Protein AF-A0A423WMQ4-F1 (afdb_monomer_lite)

InterPro domains:
  IPR056125 Domain of unknown function DUF7708 [PF24809] (56-152)

pLDDT: mean 79.99, std 12.43, range [48.97, 96.81]

Organism: NCBI:txid448051

Radius of gyration: 24.85 Å; chains: 1; bounding box: 45×54×68 Å

Foldseek 3Di:
DVVLVVVLVVLDDCVLCVCLLVDDLVVLVVLLVVLQVVCVVVVNHDPSVLLVLLSVLLVLLLVLCVVVCPPHSLSSLLRSLLSSLLVLCSVPNVLNVVSSVVSSVLSVVSVVLSVVCVVQPPPPVNNVVSVVSSSVSSVSSSVSVCVSVPFQVVVLVVVVVVVVVVDDDPDPVVVVVVVVVRDPGSVVVLVVVLCVLPVVDDPVLNVLVVQLLCCQLPPPDFDALQRSQQSSQCPVVDPPDPDGHDSCNVVSVVVFWDQDPVRTIHGPTPVSND

Secondary structure (DSSP, 8-state):
-HHHHHHHHHHS-HHHHTTGGG--HHHHHHHHHHHHHHHHHTT----GGGGHHHHHHHHHHHHHHHHHHTTSTTGGGGTHHHHHHHHHHTT-HHHHHHHHHHHHHHHHHHHHHHHHHTT-TT-HHHHHHHHHHHHHHHHHHHHHHHHHHSTTHHHHHHHHHHHHHHS---SHHHHHHHHHTS-SSHHHHHHHHHHHHHTTS-HHHHHHHHHHHHHHHH-SSPEEHHHHHHHHHGGG--TT--SPPPTTHHHHTTTTEEE-TTSEEEESSGGGT-

Structure (mmCIF, N/CA/C/O backbone):
data_AF-A0A423WMQ4-F1
#
_entry.id   AF-A0A423WMQ4-F1
#
loop_
_atom_site.group_PDB
_atom_site.id
_atom_site.type_symbol
_atom_site.label_atom_id
_atom_site.label_alt_id
_atom_site.label_comp_id
_atom_site.label_asym_id
_atom_site.label_entity_id
_atom_site.label_seq_id
_atom_site.pdbx_PDB_ins_code
_atom_site.Cartn_x
_atom_site.Cartn_y
_atom_site.Cartn_z
_atom_site.occupancy
_atom_site.B_iso_or_equiv
_atom_site.auth_seq_id
_atom_site.auth_comp_id
_atom_site.auth_asym_id
_atom_site.auth_atom_id
_atom_site.pdbx_PDB_model_num
ATOM 1 N N . MET A 1 1 ? -16.426 -7.426 13.122 1.00 89.81 1 MET A N 1
ATOM 2 C CA . MET A 1 1 ? -15.014 -7.511 13.577 1.00 89.81 1 MET A CA 1
ATOM 3 C C . MET A 1 1 ? -14.265 -8.714 13.006 1.00 89.81 1 MET A C 1
ATOM 5 O O . MET A 1 1 ? -13.448 -8.497 12.125 1.00 89.81 1 MET A O 1
ATOM 9 N N . ARG A 1 2 ? -14.550 -9.966 13.413 1.00 94.44 2 ARG A N 1
ATOM 10 C CA . ARG A 1 2 ? -13.778 -11.157 12.977 1.00 94.44 2 ARG A CA 1
ATOM 11 C C . ARG A 1 2 ? -13.598 -11.281 11.458 1.00 94.44 2 ARG A C 1
ATOM 13 O O . ARG A 1 2 ? -12.499 -11.561 11.001 1.00 94.44 2 ARG A O 1
ATOM 20 N N . THR A 1 3 ? -14.658 -11.066 10.680 1.00 95.44 3 THR A N 1
ATOM 21 C CA . THR A 1 3 ? -14.592 -11.143 9.211 1.00 95.44 3 THR A CA 1
ATOM 22 C C . THR A 1 3 ? -13.632 -10.107 8.623 1.00 95.44 3 THR A C 1
ATOM 24 O O . THR A 1 3 ? -12.795 -10.468 7.806 1.00 95.44 3 THR A O 1
ATOM 27 N N . ALA A 1 4 ? -13.702 -8.852 9.082 1.00 93.38 4 ALA A N 1
ATOM 28 C CA . ALA A 1 4 ? -12.812 -7.778 8.634 1.00 93.38 4 ALA A CA 1
ATOM 29 C C . ALA A 1 4 ? -11.350 -8.039 9.033 1.00 93.38 4 ALA A C 1
ATOM 31 O O . ALA A 1 4 ? -10.448 -7.824 8.229 1.00 93.38 4 ALA A O 1
ATOM 32 N N . PHE A 1 5 ? -11.129 -8.572 10.240 1.00 96.81 5 PHE A N 1
ATOM 33 C CA . PHE A 1 5 ? -9.812 -9.031 10.688 1.00 96.81 5 PHE A CA 1
ATOM 34 C C . PHE A 1 5 ? -9.231 -10.081 9.739 1.00 96.81 5 PHE A C 1
ATOM 36 O O . PHE A 1 5 ? -8.150 -9.877 9.199 1.00 96.81 5 PHE A O 1
ATOM 43 N N . LEU A 1 6 ? -9.970 -11.164 9.478 1.00 95.88 6 LEU A N 1
ATOM 44 C CA . LEU A 1 6 ? -9.495 -12.250 8.615 1.00 95.88 6 LEU A CA 1
ATOM 45 C C . LEU A 1 6 ? -9.267 -11.790 7.168 1.00 95.88 6 LEU A C 1
ATOM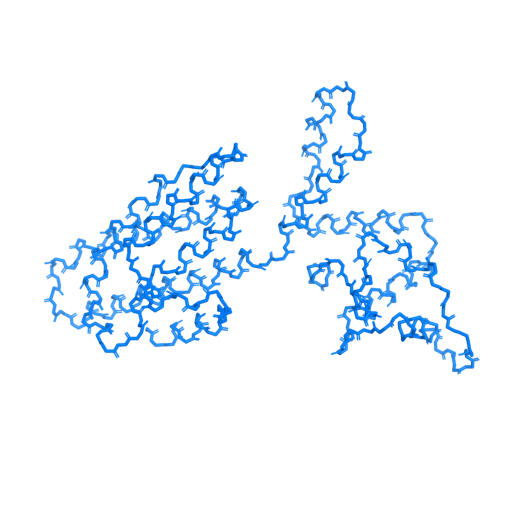 47 O O . LEU A 1 6 ? -8.384 -12.312 6.494 1.00 95.88 6 LEU A O 1
ATOM 51 N N . ASP A 1 7 ? -10.066 -10.846 6.670 1.00 94.50 7 ASP A N 1
ATOM 52 C CA . ASP A 1 7 ? -9.907 -10.292 5.321 1.00 94.50 7 ASP A CA 1
ATOM 53 C C . ASP A 1 7 ? -8.633 -9.438 5.198 1.00 94.50 7 ASP A C 1
ATOM 55 O O . ASP A 1 7 ? -7.864 -9.576 4.240 1.00 94.50 7 ASP A O 1
ATOM 59 N N . LEU A 1 8 ? -8.356 -8.596 6.200 1.00 94.75 8 LEU A N 1
ATOM 60 C CA . LEU A 1 8 ? -7.125 -7.811 6.238 1.00 94.75 8 LEU A CA 1
ATOM 61 C C . LEU A 1 8 ? -5.892 -8.696 6.468 1.00 94.75 8 LEU A C 1
ATOM 63 O O . LEU A 1 8 ? -4.891 -8.523 5.776 1.00 94.75 8 LEU A O 1
ATOM 67 N N . GLU A 1 9 ? -5.979 -9.667 7.378 1.00 95.25 9 GLU A N 1
ATOM 68 C CA . GLU A 1 9 ? -4.898 -10.611 7.686 1.00 95.25 9 GLU A CA 1
ATOM 69 C C . GLU A 1 9 ? -4.478 -11.422 6.460 1.00 95.25 9 GLU A C 1
ATOM 71 O O . GLU A 1 9 ? -3.291 -11.577 6.201 1.00 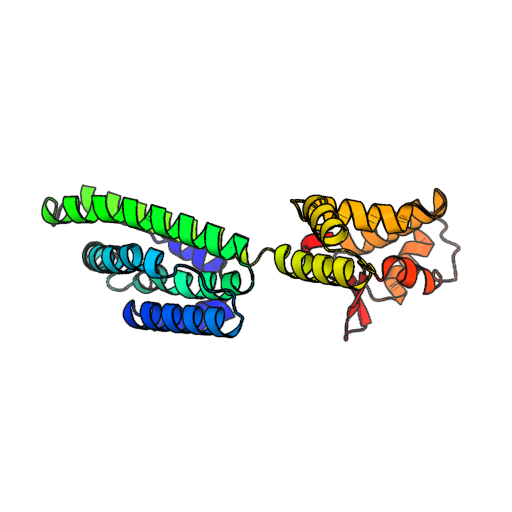95.25 9 GLU A O 1
ATOM 76 N N . LYS A 1 10 ? -5.438 -11.869 5.646 1.00 93.19 10 LYS A N 1
ATOM 77 C CA . LYS A 1 10 ? -5.147 -12.551 4.376 1.00 93.19 10 LYS A CA 1
ATOM 78 C C . LYS A 1 10 ? -4.577 -11.623 3.303 1.00 93.19 10 LYS A C 1
ATOM 80 O O . LYS A 1 10 ? -3.945 -12.102 2.365 1.00 93.19 10 LYS A O 1
ATOM 85 N N . THR A 1 11 ? -4.853 -10.322 3.387 1.00 90.06 11 THR A N 1
ATOM 86 C CA . THR A 1 11 ? -4.401 -9.336 2.398 1.00 90.06 11 THR A CA 1
ATOM 87 C C . THR A 1 11 ? -2.959 -8.892 2.650 1.00 90.06 11 THR A C 1
ATOM 89 O O . THR A 1 11 ? -2.205 -8.701 1.694 1.00 90.06 11 THR A O 1
ATOM 92 N N . ILE A 1 12 ? -2.579 -8.682 3.912 1.00 89.44 12 ILE A N 1
ATOM 93 C CA . ILE A 1 12 ? -1.227 -8.256 4.290 1.00 89.44 12 ILE A CA 1
ATOM 94 C C . ILE A 1 12 ? -0.296 -9.471 4.276 1.00 89.44 12 ILE A C 1
ATOM 96 O O . ILE A 1 12 ? -0.660 -10.550 4.734 1.00 89.44 12 ILE A O 1
ATOM 100 N N . THR A 1 13 ? 0.912 -9.321 3.726 1.00 87.12 13 THR A N 1
ATOM 101 C CA . THR A 1 13 ? 1.848 -10.453 3.669 1.00 87.12 13 THR A CA 1
ATOM 102 C C . THR A 1 13 ? 2.331 -10.833 5.075 1.00 87.12 13 THR A C 1
ATOM 104 O O . THR A 1 13 ? 2.523 -9.940 5.904 1.00 87.12 13 THR A O 1
ATOM 107 N N . PRO A 1 14 ? 2.633 -12.119 5.348 1.00 84.06 14 PRO A N 1
ATOM 108 C CA . PRO A 1 14 ? 3.154 -12.533 6.653 1.00 84.06 14 PRO A CA 1
ATOM 109 C C . PRO A 1 14 ? 4.422 -11.780 7.078 1.00 84.06 14 PRO A C 1
ATOM 111 O O . PRO A 1 14 ? 4.643 -11.548 8.263 1.00 84.06 14 PRO A O 1
ATOM 114 N N . GLN A 1 15 ? 5.246 -11.369 6.109 1.00 82.81 15 GLN A N 1
ATOM 115 C CA . GLN A 1 15 ? 6.452 -10.585 6.363 1.00 82.81 15 GLN A CA 1
ATOM 116 C C . GLN A 1 15 ? 6.134 -9.173 6.870 1.00 82.81 15 GLN A C 1
ATOM 118 O O . GLN A 1 15 ? 6.854 -8.655 7.723 1.00 82.81 15 GLN A O 1
ATOM 123 N N . ASP A 1 16 ? 5.073 -8.558 6.352 1.00 88.31 16 ASP A N 1
ATOM 124 C CA . ASP A 1 16 ? 4.666 -7.203 6.717 1.00 88.31 16 ASP A CA 1
ATOM 125 C C . ASP A 1 16 ? 3.902 -7.153 8.043 1.00 88.31 16 ASP A C 1
ATOM 127 O O . ASP A 1 16 ? 3.969 -6.148 8.746 1.00 88.31 16 ASP A O 1
ATOM 131 N N . SER A 1 17 ? 3.196 -8.231 8.401 1.00 92.38 17 SER A N 1
ATOM 132 C CA . SER A 1 17 ? 2.405 -8.311 9.634 1.00 92.38 17 SER A CA 1
ATOM 133 C C . SER A 1 17 ? 3.139 -8.952 10.817 1.00 92.38 17 SER A C 1
ATOM 135 O O . SER A 1 17 ? 2.568 -9.029 11.905 1.00 92.38 17 SER A O 1
ATOM 137 N N . LYS A 1 18 ? 4.385 -9.417 10.644 1.00 88.88 18 LYS A N 1
ATOM 138 C CA . LYS A 1 18 ? 5.123 -10.207 11.652 1.00 88.88 18 LYS A CA 1
ATOM 139 C C . LYS A 1 18 ? 5.214 -9.543 13.035 1.00 88.88 18 LYS A C 1
ATOM 141 O O . LYS A 1 18 ? 5.128 -10.229 14.047 1.00 88.88 18 LYS A O 1
ATOM 146 N N . ASP A 1 19 ? 5.327 -8.214 13.071 1.00 90.62 19 ASP A N 1
ATOM 147 C CA . ASP A 1 19 ? 5.520 -7.440 14.304 1.00 90.62 19 ASP A CA 1
ATOM 148 C C . ASP A 1 19 ? 4.206 -6.831 14.831 1.00 90.62 19 ASP A C 1
ATOM 150 O O . ASP A 1 19 ? 4.189 -6.169 15.869 1.00 90.62 19 ASP A O 1
ATOM 154 N N . PHE A 1 20 ? 3.074 -7.055 14.146 1.00 94.88 20 PHE A N 1
ATOM 155 C CA . PHE A 1 20 ? 1.803 -6.414 14.498 1.00 94.88 20 PHE A CA 1
ATOM 156 C C . PHE A 1 20 ? 1.323 -6.817 15.887 1.00 94.88 20 PHE A C 1
ATOM 158 O O . PHE A 1 20 ? 0.861 -5.962 16.634 1.00 94.88 20 PHE A O 1
ATOM 165 N N . ALA A 1 21 ? 1.472 -8.089 16.260 1.00 92.19 21 ALA A N 1
ATOM 166 C CA . ALA A 1 21 ? 0.999 -8.595 17.547 1.00 92.19 21 ALA A CA 1
ATOM 167 C C . ALA A 1 21 ? 1.660 -7.901 18.754 1.00 92.19 21 ALA A C 1
ATOM 169 O O . ALA A 1 21 ? 1.025 -7.762 19.795 1.00 92.19 21 ALA A O 1
ATOM 170 N N . ALA A 1 22 ? 2.909 -7.445 18.610 1.00 92.50 22 ALA A N 1
ATOM 171 C CA . ALA A 1 22 ? 3.649 -6.739 19.657 1.00 92.50 22 ALA A CA 1
ATOM 172 C C . ALA A 1 22 ? 3.471 -5.208 19.600 1.00 92.50 22 ALA A C 1
ATOM 174 O O . ALA A 1 22 ? 3.986 -4.491 20.460 1.00 92.50 22 ALA A O 1
ATOM 175 N N . SER A 1 23 ? 2.769 -4.693 18.587 1.00 94.75 23 SER A N 1
ATOM 176 C CA . SER A 1 23 ? 2.646 -3.259 18.345 1.00 94.75 23 SER A CA 1
ATOM 177 C C . SER A 1 23 ? 1.699 -2.588 19.337 1.00 94.75 23 SER A C 1
ATOM 179 O O . SER A 1 23 ? 0.580 -3.040 19.580 1.00 94.75 23 SER A O 1
ATOM 181 N N . THR A 1 24 ? 2.116 -1.432 19.842 1.00 94.25 24 THR A N 1
ATOM 182 C CA . THR A 1 24 ? 1.312 -0.545 20.684 1.00 94.25 24 THR A CA 1
ATOM 183 C C . THR A 1 24 ? 1.121 0.801 19.995 1.00 94.25 24 THR A C 1
ATOM 185 O O . THR A 1 24 ? 1.891 1.196 19.119 1.00 94.25 24 THR A O 1
ATOM 188 N N . LEU A 1 25 ? 0.137 1.581 20.435 1.00 91.19 25 LEU A N 1
ATOM 189 C CA . LEU A 1 25 ? -0.047 2.926 19.891 1.00 91.19 25 LEU A CA 1
ATOM 190 C C . LEU A 1 25 ? 1.188 3.824 20.114 1.00 91.19 25 LEU A C 1
ATOM 192 O O . LEU A 1 25 ? 1.478 4.703 19.304 1.00 91.19 25 LEU A O 1
ATOM 196 N N . GLN A 1 26 ? 1.955 3.581 21.181 1.00 92.88 26 GLN A N 1
ATOM 197 C CA . GLN A 1 26 ? 3.193 4.308 21.447 1.00 92.88 26 GLN A CA 1
ATOM 198 C C . GLN A 1 26 ? 4.313 3.934 20.471 1.00 92.88 26 GLN A C 1
ATOM 200 O O . GLN A 1 26 ? 4.997 4.829 19.974 1.00 92.88 26 GLN A O 1
ATOM 205 N N . THR A 1 27 ? 4.468 2.649 20.135 1.00 93.94 27 THR A N 1
ATOM 206 C CA . THR A 1 27 ? 5.430 2.236 19.100 1.00 93.94 27 THR A CA 1
ATOM 207 C C . THR A 1 27 ? 5.032 2.794 17.736 1.00 93.94 27 THR A C 1
ATOM 209 O O . THR A 1 27 ? 5.890 3.294 17.018 1.00 93.94 27 THR A O 1
ATOM 212 N N . VAL A 1 28 ? 3.732 2.837 17.418 1.00 93.62 28 VAL A N 1
ATOM 213 C CA . VAL A 1 28 ? 3.226 3.448 16.176 1.00 93.62 28 VAL A CA 1
ATOM 214 C C . VAL A 1 28 ? 3.553 4.943 16.093 1.00 93.62 28 VAL A C 1
ATOM 216 O O . VAL A 1 28 ? 4.016 5.418 15.055 1.00 93.62 28 VAL A O 1
ATOM 219 N N . ARG A 1 29 ? 3.372 5.694 17.189 1.00 93.94 29 ARG A N 1
ATOM 220 C CA . ARG A 1 29 ? 3.761 7.115 17.258 1.00 93.94 29 ARG A CA 1
ATOM 221 C C . ARG A 1 29 ? 5.261 7.300 17.026 1.00 93.94 29 ARG A C 1
ATOM 223 O O . ARG A 1 29 ? 5.646 8.189 16.271 1.00 93.94 29 ARG A O 1
ATOM 230 N N . GLN A 1 30 ? 6.096 6.454 17.631 1.00 93.44 30 GLN A N 1
ATOM 231 C CA . GLN A 1 30 ? 7.545 6.521 17.438 1.00 93.44 30 GLN A CA 1
ATOM 232 C C . GLN A 1 30 ? 7.939 6.217 15.988 1.00 93.44 30 GLN A C 1
ATOM 234 O O . GLN A 1 30 ? 8.732 6.947 15.402 1.00 93.44 30 GLN A O 1
ATOM 239 N N . GLU A 1 31 ? 7.357 5.187 15.379 1.00 92.88 31 GLU A N 1
ATOM 240 C CA . GLU A 1 31 ? 7.616 4.849 13.978 1.00 92.88 31 GLU A CA 1
ATOM 241 C C . GLU A 1 31 ? 7.188 5.965 13.017 1.00 92.88 31 GLU A C 1
ATOM 243 O O . GLU A 1 31 ? 7.898 6.246 12.054 1.00 92.88 31 GLU A O 1
ATOM 248 N N . ALA A 1 32 ? 6.070 6.647 13.285 1.00 92.69 32 ALA A N 1
ATOM 249 C CA . ALA A 1 32 ? 5.646 7.801 12.494 1.00 92.69 32 ALA A CA 1
ATOM 250 C C . ALA A 1 32 ? 6.663 8.958 12.558 1.00 92.69 32 ALA A C 1
ATOM 252 O O . ALA A 1 32 ? 6.914 9.603 11.538 1.00 92.69 32 ALA A O 1
ATOM 253 N N . LEU A 1 33 ? 7.289 9.185 13.721 1.00 92.12 33 LEU A N 1
ATOM 254 C CA . LEU A 1 33 ? 8.372 10.164 13.872 1.00 92.12 33 LEU A CA 1
ATOM 255 C C . LEU A 1 33 ? 9.632 9.749 13.102 1.00 92.12 33 LEU A C 1
ATOM 257 O O . LEU A 1 33 ? 10.276 10.594 12.485 1.00 92.12 33 LEU A O 1
ATOM 261 N N . GLU A 1 34 ? 9.988 8.463 13.097 1.00 91.56 34 GLU A N 1
ATOM 262 C CA . GLU A 1 34 ? 11.120 7.982 12.294 1.00 91.56 34 GLU A CA 1
ATOM 263 C C . GLU A 1 34 ? 10.855 8.127 10.786 1.00 91.56 34 GLU A C 1
ATOM 265 O O . GLU A 1 34 ? 11.750 8.527 10.040 1.00 91.56 34 GLU A O 1
ATOM 270 N N . ILE A 1 35 ? 9.614 7.909 10.333 1.00 89.94 35 ILE A N 1
ATOM 271 C CA . ILE A 1 35 ? 9.207 8.184 8.945 1.00 89.94 35 ILE A CA 1
ATOM 272 C C . ILE A 1 35 ? 9.356 9.680 8.622 1.00 89.94 35 ILE A C 1
ATOM 274 O O . ILE A 1 35 ? 9.884 10.023 7.563 1.00 89.94 35 ILE A O 1
ATOM 278 N N . GLU A 1 36 ? 8.943 10.574 9.527 1.00 89.56 36 GLU A N 1
ATOM 279 C CA . GLU A 1 36 ? 9.102 12.027 9.364 1.00 89.56 36 GLU A CA 1
ATOM 280 C C . GLU A 1 36 ? 10.577 12.433 9.244 1.00 89.56 36 GLU A C 1
ATOM 282 O O . GLU A 1 36 ? 10.941 13.167 8.323 1.00 89.56 36 GLU A O 1
ATOM 287 N N . LYS A 1 37 ? 11.443 11.911 10.124 1.00 87.62 37 LYS A N 1
ATOM 288 C CA . LYS A 1 37 ? 12.897 12.132 10.055 1.00 87.62 37 LYS A CA 1
ATOM 289 C C . LYS A 1 37 ? 13.478 11.630 8.735 1.00 87.62 37 LYS A C 1
ATOM 291 O O . LYS A 1 37 ? 14.275 12.331 8.114 1.00 87.62 37 LYS A O 1
ATOM 296 N N . GLY A 1 38 ? 13.044 10.453 8.283 1.00 83.50 38 GLY A N 1
ATOM 297 C CA . GLY A 1 38 ? 13.409 9.905 6.982 1.00 83.50 38 GLY A CA 1
ATOM 298 C C . GLY A 1 38 ? 13.021 10.853 5.849 1.00 83.50 38 GLY A C 1
ATOM 299 O O . GLY A 1 38 ? 13.870 11.238 5.058 1.00 83.50 38 GLY A O 1
ATOM 300 N N . LEU A 1 39 ? 11.764 11.304 5.795 1.00 77.12 39 LEU A N 1
ATOM 301 C CA . LEU A 1 39 ? 11.282 12.300 4.824 1.00 77.12 39 LEU A CA 1
ATOM 302 C C . LEU A 1 39 ? 12.067 13.622 4.876 1.00 77.12 39 LEU A C 1
ATOM 304 O O . LEU A 1 39 ? 12.327 14.214 3.827 1.00 77.12 39 LEU A O 1
ATOM 308 N N . ALA A 1 40 ? 12.489 14.062 6.063 1.00 78.56 40 ALA A N 1
ATOM 309 C CA . ALA A 1 40 ? 13.317 15.253 6.238 1.00 78.56 40 ALA A CA 1
ATOM 310 C C . ALA A 1 40 ? 14.692 15.118 5.581 1.00 78.56 40 ALA A C 1
ATOM 312 O O . ALA A 1 40 ? 15.115 16.011 4.846 1.00 78.56 40 ALA A O 1
ATOM 313 N N . ALA A 1 41 ? 15.362 13.985 5.803 1.00 75.06 41 ALA A N 1
ATOM 314 C CA . ALA A 1 41 ? 16.699 13.723 5.278 1.00 75.06 41 ALA A CA 1
ATOM 315 C C . ALA A 1 41 ? 16.749 13.735 3.737 1.00 75.06 41 ALA A C 1
ATOM 317 O O . ALA A 1 41 ? 17.736 14.180 3.160 1.00 75.06 41 ALA A O 1
ATOM 318 N N . ARG A 1 42 ? 15.663 13.315 3.073 1.00 74.88 42 ARG A N 1
ATOM 319 C CA . ARG A 1 42 ? 15.491 13.339 1.601 1.00 74.88 42 ARG A CA 1
ATOM 320 C C . ARG A 1 42 ? 14.803 14.605 1.068 1.00 74.88 42 ARG A C 1
ATOM 322 O O . ARG A 1 42 ? 14.342 14.611 -0.066 1.00 74.88 42 ARG A O 1
ATOM 329 N N . GLN A 1 43 ? 14.706 15.672 1.868 1.00 69.75 43 GLN A N 1
ATOM 330 C CA . GLN A 1 43 ? 14.078 16.949 1.478 1.00 69.75 43 GLN A CA 1
ATOM 331 C C . GLN A 1 43 ? 12.618 16.823 0.992 1.00 69.75 43 GLN A C 1
ATOM 333 O O . GLN A 1 43 ? 12.117 17.665 0.250 1.00 69.75 43 GLN A O 1
ATOM 338 N N . SER A 1 44 ? 11.899 15.803 1.461 1.00 70.56 44 SER A N 1
ATOM 339 C CA . SER A 1 44 ? 10.506 15.524 1.100 1.00 70.56 44 SER A CA 1
ATOM 340 C C . SER A 1 44 ? 9.588 15.583 2.327 1.00 70.56 44 SER A C 1
ATOM 342 O O . SER A 1 44 ? 8.682 14.766 2.486 1.00 70.56 44 SER A O 1
ATOM 344 N N . LEU A 1 45 ? 9.819 16.560 3.215 1.00 75.00 45 LEU A N 1
ATOM 345 C CA . LEU A 1 45 ? 9.018 16.773 4.426 1.00 75.00 45 LEU A CA 1
ATOM 346 C C . LEU A 1 45 ? 7.528 16.870 4.112 1.00 75.00 45 LEU A C 1
ATOM 348 O O . LEU A 1 45 ? 7.106 17.617 3.229 1.00 75.00 45 LEU A O 1
ATOM 352 N N . ARG A 1 46 ? 6.713 16.163 4.887 1.00 78.38 46 ARG A N 1
ATOM 353 C CA . ARG A 1 46 ? 5.253 16.249 4.828 1.00 78.38 46 ARG A CA 1
ATOM 354 C C . ARG A 1 46 ? 4.722 16.692 6.176 1.00 78.38 46 ARG A C 1
ATOM 356 O O . ARG A 1 46 ? 5.380 16.520 7.197 1.00 78.38 46 ARG A O 1
ATOM 363 N N . ASN A 1 47 ? 3.538 17.298 6.182 1.00 80.88 47 ASN A N 1
ATOM 364 C CA . ASN A 1 47 ? 2.920 17.798 7.407 1.00 80.88 47 ASN A CA 1
ATOM 365 C C . ASN A 1 47 ? 2.372 16.634 8.256 1.00 80.88 47 ASN A C 1
ATOM 367 O O . ASN A 1 47 ? 1.162 16.410 8.320 1.00 80.88 47 ASN A O 1
ATOM 371 N N . MET A 1 48 ? 3.274 15.898 8.909 1.00 85.56 48 MET A N 1
ATOM 372 C CA . MET A 1 48 ? 2.973 14.717 9.727 1.00 85.56 48 MET A CA 1
ATOM 373 C C . MET A 1 48 ? 2.142 15.045 10.966 1.00 85.56 48 MET A C 1
ATOM 375 O O . MET A 1 48 ? 1.419 14.188 11.470 1.00 85.56 48 MET A O 1
ATOM 379 N N . ARG A 1 49 ? 2.133 16.313 11.403 1.00 86.25 49 ARG A N 1
ATOM 380 C CA . ARG A 1 49 ? 1.269 16.791 12.496 1.00 86.25 49 ARG A CA 1
ATOM 381 C C . ARG A 1 49 ? -0.217 16.528 12.233 1.00 86.25 49 ARG A C 1
ATOM 383 O O . ARG A 1 49 ? -0.983 16.414 13.183 1.00 86.25 49 ARG A O 1
ATOM 390 N N . ARG A 1 50 ? -0.621 16.364 10.966 1.00 87.81 50 ARG A N 1
ATOM 391 C CA . ARG A 1 50 ? -1.985 15.976 10.563 1.00 87.81 50 ARG A CA 1
ATOM 392 C C . ARG A 1 50 ? -2.419 14.599 11.080 1.00 87.81 50 ARG A C 1
ATOM 394 O O . ARG A 1 50 ? -3.616 14.335 11.116 1.00 87.81 50 ARG A O 1
ATOM 401 N N . LEU A 1 51 ? -1.481 13.737 11.482 1.00 89.56 51 LEU A N 1
ATOM 402 C CA . LEU A 1 51 ? -1.769 12.425 12.070 1.00 89.56 51 LEU A CA 1
ATOM 403 C C . LEU A 1 51 ? -1.986 12.480 13.589 1.00 89.56 51 LEU A C 1
ATOM 405 O O . LEU A 1 51 ? -2.521 11.533 14.159 1.00 89.56 51 LEU A O 1
ATOM 409 N N . MET A 1 52 ? -1.628 13.580 14.259 1.00 89.81 52 MET A N 1
ATOM 410 C CA . MET A 1 52 ? -1.805 13.701 15.711 1.00 89.81 52 MET A CA 1
ATOM 411 C C . MET A 1 52 ? -3.263 13.499 16.158 1.00 89.81 52 MET A C 1
ATOM 413 O O . MET A 1 52 ? -3.474 12.699 17.070 1.00 89.81 52 MET A O 1
ATOM 417 N N . PRO A 1 53 ? -4.278 14.109 15.505 1.00 90.38 53 PRO A N 1
ATOM 418 C CA . PRO A 1 53 ? -5.676 13.859 15.854 1.00 90.38 53 PRO A CA 1
ATOM 419 C C . PRO A 1 53 ? -6.075 12.387 15.712 1.00 90.38 53 PRO A C 1
ATOM 421 O O . PRO A 1 53 ? -6.839 11.881 16.533 1.00 90.38 53 PRO A O 1
ATOM 424 N N . LEU A 1 54 ? -5.533 11.677 14.713 1.00 91.38 54 LEU A N 1
ATOM 425 C CA . LEU A 1 54 ? -5.784 10.245 14.544 1.00 91.38 54 LEU A CA 1
ATOM 426 C C . LEU A 1 54 ? -5.258 9.467 15.744 1.00 91.38 54 LEU A C 1
ATOM 428 O O . LEU A 1 54 ? -5.995 8.693 16.340 1.00 91.38 54 LEU A O 1
ATOM 432 N N . PHE A 1 55 ? -4.000 9.679 16.129 1.00 93.06 55 PHE A N 1
ATOM 433 C CA . PHE A 1 55 ? -3.436 8.930 17.245 1.00 93.06 55 PHE A CA 1
ATOM 434 C C . PHE A 1 55 ? -4.126 9.248 18.568 1.00 93.06 55 PHE A C 1
ATOM 436 O O . PHE A 1 55 ? -4.235 8.362 19.407 1.00 93.06 55 PHE A O 1
ATOM 443 N N . THR A 1 56 ? -4.575 10.482 18.791 1.00 91.44 56 THR A N 1
ATOM 444 C CA . THR A 1 56 ? -5.339 10.823 19.997 1.00 91.44 56 THR A CA 1
ATOM 445 C C . THR A 1 56 ? -6.698 10.123 20.000 1.00 91.44 56 THR A C 1
ATOM 447 O O . THR A 1 56 ? -7.041 9.453 20.969 1.00 91.44 56 THR A O 1
ATOM 450 N N . THR A 1 57 ? -7.454 10.215 18.905 1.00 87.12 57 THR A N 1
ATOM 451 C CA . THR A 1 57 ? -8.796 9.610 18.812 1.00 87.12 57 THR A CA 1
ATOM 452 C C . THR A 1 57 ? -8.757 8.082 18.830 1.00 87.12 57 THR A C 1
ATOM 454 O O . THR A 1 57 ? -9.602 7.465 19.475 1.00 87.12 57 THR A O 1
ATOM 457 N N . LEU A 1 58 ? -7.741 7.461 18.222 1.00 92.00 58 LEU A N 1
ATOM 458 C CA . LEU A 1 58 ? -7.509 6.017 18.304 1.00 92.00 58 LEU A CA 1
ATOM 459 C C . LEU A 1 58 ? -7.227 5.542 19.729 1.00 92.00 58 LEU A C 1
ATOM 461 O O . LEU A 1 58 ? -7.648 4.448 20.085 1.00 92.00 58 LEU A O 1
ATOM 465 N N . GLU A 1 59 ? -6.552 6.343 20.555 1.00 91.81 59 GLU A N 1
ATOM 466 C CA . GLU A 1 59 ? -6.292 5.985 21.953 1.00 91.81 59 GLU A CA 1
ATOM 467 C C . GLU A 1 59 ? -7.584 5.903 22.772 1.00 91.81 59 GLU A C 1
ATOM 469 O O . GLU A 1 59 ? -7.759 4.990 23.578 1.00 91.81 59 GLU A O 1
ATOM 474 N N . HIS A 1 60 ? -8.507 6.840 22.550 1.00 89.88 60 HIS A N 1
ATOM 475 C CA . HIS A 1 60 ? -9.826 6.810 23.177 1.00 89.88 60 HIS A CA 1
ATOM 476 C C . HIS A 1 60 ? -10.678 5.669 22.625 1.00 89.88 60 HIS A C 1
ATOM 478 O O . HIS A 1 60 ? -11.243 4.901 23.399 1.00 89.88 60 HIS A O 1
ATOM 484 N N . TYR A 1 61 ? -10.707 5.512 21.300 1.00 89.94 61 TYR A N 1
ATOM 485 C CA . TYR A 1 61 ? -11.442 4.437 20.645 1.00 89.94 61 TYR A CA 1
ATOM 486 C C . TYR A 1 61 ? -10.977 3.052 21.114 1.00 89.94 61 TYR A C 1
ATOM 488 O O . TYR A 1 61 ? -11.815 2.218 21.442 1.00 89.94 61 TYR A O 1
ATOM 496 N N . ALA A 1 62 ? -9.662 2.828 21.233 1.00 91.25 62 ALA A N 1
ATOM 497 C CA . ALA A 1 62 ? -9.080 1.581 21.730 1.00 91.25 62 ALA A CA 1
ATOM 498 C C . ALA A 1 62 ? -9.595 1.216 23.130 1.00 91.25 62 ALA A C 1
ATOM 500 O O . ALA A 1 62 ? -9.926 0.060 23.371 1.00 91.25 62 ALA A O 1
ATOM 501 N N . LYS A 1 63 ? -9.733 2.203 24.027 1.00 89.50 63 LYS A N 1
ATOM 502 C CA . LYS A 1 63 ? -10.326 1.995 25.359 1.00 89.50 63 LYS A CA 1
ATOM 503 C C . LYS A 1 63 ? -11.795 1.583 25.260 1.00 89.50 63 LYS A C 1
ATOM 505 O O . LYS A 1 63 ? -12.225 0.704 25.996 1.00 89.50 63 LYS A O 1
ATOM 510 N N . SER A 1 64 ? -12.556 2.181 24.341 1.00 87.50 64 SER A N 1
ATOM 511 C CA . SER A 1 64 ? -13.969 1.844 24.129 1.00 87.50 64 SER A CA 1
ATOM 512 C C . SER A 1 64 ? -14.174 0.446 23.535 1.00 87.50 64 SER A C 1
ATOM 514 O O . SER A 1 64 ? -15.177 -0.190 23.840 1.00 87.50 64 SER A O 1
ATOM 516 N N . VAL A 1 65 ? -13.250 -0.046 22.701 1.00 89.81 65 VAL A N 1
ATOM 517 C CA . VAL A 1 65 ? -13.340 -1.389 22.090 1.00 89.81 65 VAL A CA 1
ATOM 518 C C . VAL A 1 65 ? -12.590 -2.479 22.847 1.00 89.81 65 VAL A C 1
ATOM 520 O O . VAL A 1 65 ? -12.616 -3.632 22.421 1.00 89.81 65 VAL A O 1
ATOM 523 N N . ASP A 1 66 ? -11.939 -2.155 23.963 1.00 90.56 66 ASP A N 1
ATOM 524 C CA . ASP A 1 66 ? -11.153 -3.114 24.746 1.00 90.56 66 ASP A CA 1
ATOM 525 C C . ASP A 1 66 ? -11.980 -4.331 25.174 1.00 90.56 66 ASP A C 1
ATOM 527 O O . ASP A 1 66 ? -11.570 -5.474 24.976 1.00 90.56 66 ASP A O 1
ATOM 531 N N . THR A 1 67 ? -13.216 -4.096 25.616 1.00 88.50 67 THR A N 1
ATOM 532 C CA . THR A 1 67 ? -14.167 -5.153 25.987 1.00 88.50 67 THR A CA 1
ATOM 533 C C . THR A 1 67 ? -14.512 -6.086 24.823 1.00 88.50 67 THR A C 1
ATOM 535 O O . THR A 1 67 ? -14.720 -7.277 25.042 1.00 88.50 67 THR A O 1
ATOM 538 N N . LEU A 1 68 ? -14.530 -5.575 23.586 1.00 89.31 68 LEU A N 1
ATOM 539 C CA . LEU A 1 68 ? -14.815 -6.343 22.367 1.00 89.31 68 LEU A CA 1
ATOM 540 C C . LEU A 1 68 ? -13.590 -7.101 21.844 1.00 89.31 68 LEU A C 1
ATOM 542 O O . LEU A 1 68 ? -13.729 -8.117 21.163 1.00 89.31 68 LEU A O 1
ATOM 546 N N . CYS A 1 69 ? -12.394 -6.595 22.137 1.00 92.31 69 CYS A N 1
ATOM 547 C CA . CYS A 1 69 ? -11.126 -7.162 21.693 1.00 92.31 69 CYS A CA 1
ATOM 548 C C . CYS A 1 69 ? -10.506 -8.124 22.717 1.00 92.31 69 CYS A C 1
ATOM 550 O O . CYS A 1 69 ? -9.575 -8.853 22.364 1.00 92.31 69 CYS A O 1
ATOM 552 N N . ASN A 1 70 ? -10.985 -8.139 23.962 1.00 91.31 70 ASN A N 1
ATOM 553 C CA . ASN A 1 70 ? -10.413 -8.948 25.032 1.00 91.31 70 ASN A CA 1
ATOM 554 C C . ASN A 1 70 ? -10.334 -10.441 24.646 1.00 91.31 70 ASN A C 1
ATOM 556 O O . ASN A 1 70 ? -11.298 -11.028 24.157 1.00 91.31 70 ASN A O 1
ATOM 560 N N . GLY A 1 71 ? -9.164 -11.056 24.841 1.00 91.12 71 GLY A N 1
ATOM 561 C CA . GLY A 1 71 ? -8.901 -12.450 24.460 1.00 91.12 71 GLY A CA 1
ATOM 562 C C . GLY A 1 71 ? -8.742 -12.701 22.953 1.00 91.12 71 GLY A C 1
ATOM 563 O O . GLY A 1 71 ? -8.701 -13.858 22.536 1.00 91.12 71 GLY A O 1
ATOM 564 N N . THR A 1 72 ? -8.643 -11.655 22.126 1.00 94.69 72 THR A N 1
ATOM 565 C CA . THR A 1 72 ? -8.487 -11.762 20.664 1.00 94.69 72 THR A CA 1
ATOM 566 C C . THR A 1 72 ? -7.247 -11.006 20.166 1.00 94.69 72 THR A C 1
ATOM 568 O O . THR A 1 72 ? -6.789 -10.070 20.823 1.00 94.69 72 THR A O 1
ATOM 571 N N . PRO A 1 73 ? -6.711 -11.328 18.972 1.00 93.88 73 PRO A N 1
ATOM 572 C CA . PRO A 1 73 ? -5.598 -10.582 18.379 1.00 93.88 73 PRO A CA 1
ATOM 573 C C . PRO A 1 73 ? -6.037 -9.275 17.693 1.00 93.88 73 PRO A C 1
ATOM 575 O O . PRO A 1 73 ? -5.264 -8.689 16.943 1.00 93.88 73 PRO A O 1
ATOM 578 N N . PHE A 1 74 ? -7.279 -8.821 17.883 1.00 95.81 74 PHE A N 1
ATOM 579 C CA . PHE A 1 74 ? -7.885 -7.756 17.077 1.00 95.81 74 PHE A CA 1
ATOM 580 C C . PHE A 1 74 ? -7.323 -6.366 17.362 1.00 95.81 74 PHE A C 1
ATOM 582 O O . PHE A 1 74 ? -7.299 -5.526 16.461 1.00 95.81 74 PHE A O 1
ATOM 589 N N . MET A 1 75 ? -6.870 -6.130 18.592 1.00 95.50 75 MET A N 1
ATOM 590 C CA . MET A 1 75 ? -6.522 -4.800 19.075 1.00 95.50 75 MET A CA 1
ATOM 591 C C . MET A 1 75 ? -5.364 -4.148 18.284 1.00 95.50 75 MET A C 1
ATOM 593 O O . MET A 1 75 ? -5.559 -3.048 17.763 1.00 95.50 75 MET A O 1
ATOM 597 N N . PRO A 1 76 ? -4.207 -4.806 18.057 1.00 96.25 76 PRO A N 1
ATOM 598 C CA . PRO A 1 76 ? -3.103 -4.168 17.336 1.00 96.25 76 PRO A CA 1
ATOM 599 C C . PRO A 1 76 ? -3.398 -3.829 15.868 1.00 96.25 76 PRO A C 1
ATOM 601 O O . PRO A 1 76 ? -2.785 -2.926 15.302 1.00 96.25 76 PRO A O 1
ATOM 604 N N . TRP A 1 77 ? -4.366 -4.502 15.239 1.00 96.31 77 TRP A N 1
ATOM 605 C CA . TRP A 1 77 ? -4.720 -4.299 13.826 1.00 96.31 77 TRP A CA 1
ATOM 606 C C . TRP A 1 77 ? -5.440 -2.972 13.557 1.00 96.31 77 TRP A C 1
ATOM 608 O O . TRP A 1 77 ? -5.575 -2.563 12.403 1.00 96.31 77 TRP A O 1
ATOM 618 N N . ILE A 1 78 ? -5.850 -2.271 14.615 1.00 94.94 78 ILE A N 1
ATOM 619 C CA . ILE A 1 78 ? -6.400 -0.916 14.539 1.00 94.94 78 ILE A CA 1
ATOM 620 C C . ILE A 1 78 ? -5.298 0.111 14.228 1.00 94.94 78 ILE A C 1
ATOM 622 O O . ILE A 1 78 ? -5.585 1.138 13.620 1.00 94.94 78 ILE A O 1
ATOM 626 N N . TRP A 1 79 ? -4.041 -0.136 14.619 1.00 95.56 79 TRP A N 1
ATOM 627 C CA . TRP A 1 79 ? -2.969 0.864 14.499 1.00 95.56 79 TRP A CA 1
ATOM 628 C C . TRP A 1 79 ? -1.695 0.379 13.815 1.00 95.56 79 TRP A C 1
ATOM 630 O O . TRP A 1 79 ? -1.041 1.176 13.148 1.00 95.56 79 TRP A O 1
ATOM 640 N N . ALA A 1 80 ? -1.328 -0.896 13.937 1.00 96.31 80 ALA A N 1
ATOM 641 C CA . ALA A 1 80 ? -0.096 -1.415 13.346 1.00 96.31 80 ALA A CA 1
ATOM 642 C C . ALA A 1 80 ? -0.035 -1.253 11.809 1.00 96.31 80 ALA A C 1
ATOM 644 O O . ALA A 1 80 ? 1.019 -0.865 11.299 1.00 96.31 80 ALA A O 1
ATOM 645 N N . PRO A 1 81 ? -1.138 -1.429 11.047 1.00 96.56 81 PRO A N 1
ATOM 646 C CA . PRO A 1 81 ? -1.122 -1.175 9.607 1.00 96.56 81 PRO A CA 1
ATOM 647 C C . PRO A 1 81 ? -0.805 0.276 9.227 1.00 96.56 81 PRO A C 1
ATOM 649 O O . PRO A 1 81 ? -0.311 0.510 8.125 1.00 96.56 81 PRO A O 1
ATOM 652 N N . ILE A 1 82 ? -1.050 1.252 10.112 1.00 95.81 82 ILE A N 1
ATOM 653 C CA . ILE A 1 82 ? -0.844 2.676 9.819 1.00 95.81 82 ILE A CA 1
ATOM 654 C C . ILE A 1 82 ? 0.614 2.934 9.457 1.00 95.81 82 ILE A C 1
ATOM 656 O O . ILE A 1 82 ? 0.893 3.510 8.406 1.00 95.81 82 ILE A O 1
ATOM 660 N N . THR A 1 83 ? 1.555 2.481 10.286 1.00 93.69 83 THR A N 1
ATOM 661 C CA . THR A 1 83 ? 2.980 2.722 10.039 1.00 93.69 83 THR A CA 1
ATOM 662 C C . THR A 1 83 ? 3.526 1.876 8.909 1.00 93.69 83 THR A C 1
ATOM 664 O O . THR A 1 83 ? 4.368 2.374 8.169 1.00 93.69 83 THR A O 1
ATOM 667 N N . LEU A 1 84 ? 3.018 0.658 8.702 1.00 93.38 84 LEU A N 1
ATOM 668 C CA . LEU A 1 84 ? 3.327 -0.124 7.505 1.00 93.38 84 LEU A CA 1
ATOM 669 C C . LEU A 1 84 ? 2.945 0.652 6.236 1.00 93.38 84 LEU A C 1
ATOM 671 O O . LEU A 1 84 ? 3.790 0.879 5.373 1.00 93.38 84 LEU A O 1
ATOM 675 N N . ILE A 1 85 ? 1.688 1.093 6.137 1.00 93.56 85 ILE A N 1
ATOM 676 C CA . ILE A 1 85 ? 1.166 1.808 4.967 1.00 93.56 85 ILE A CA 1
ATOM 677 C C . ILE A 1 85 ? 1.927 3.119 4.763 1.00 93.56 85 ILE A C 1
ATOM 679 O O . ILE A 1 85 ? 2.338 3.407 3.644 1.00 93.56 85 ILE A O 1
ATOM 683 N N . LEU A 1 86 ? 2.164 3.890 5.829 1.00 91.50 86 LEU A N 1
ATOM 684 C CA . LEU A 1 86 ? 2.935 5.132 5.750 1.00 91.50 86 LEU A CA 1
ATOM 685 C C . LEU A 1 86 ? 4.382 4.878 5.330 1.00 91.50 86 LEU A C 1
ATOM 687 O O . LEU A 1 86 ? 4.907 5.632 4.521 1.00 91.50 86 LEU A O 1
ATOM 691 N N . ARG A 1 87 ? 5.029 3.822 5.831 1.00 88.81 87 ARG A N 1
ATOM 692 C CA . ARG A 1 87 ? 6.404 3.468 5.459 1.00 88.81 87 ARG A CA 1
ATOM 693 C C . ARG A 1 87 ? 6.493 3.139 3.974 1.00 88.81 87 ARG A C 1
ATOM 695 O O . ARG A 1 87 ? 7.336 3.712 3.293 1.00 88.81 87 ARG A O 1
ATOM 702 N N . VAL A 1 88 ? 5.588 2.297 3.469 1.00 84.25 88 VAL A N 1
ATOM 703 C CA . VAL A 1 88 ? 5.521 1.955 2.037 1.00 84.25 88 VAL A CA 1
ATOM 704 C C . VAL A 1 88 ? 5.192 3.190 1.192 1.00 84.25 88 VAL A C 1
ATOM 706 O O . VAL A 1 88 ? 5.829 3.423 0.170 1.00 84.25 88 VAL A O 1
ATOM 709 N N . ALA A 1 89 ? 4.245 4.018 1.636 1.00 83.19 89 ALA A N 1
ATOM 710 C CA . ALA A 1 89 ? 3.872 5.246 0.942 1.00 83.19 89 ALA A CA 1
ATOM 711 C C . ALA A 1 89 ? 4.952 6.333 1.007 1.00 83.19 89 ALA A C 1
ATOM 713 O O . ALA A 1 89 ? 4.937 7.222 0.171 1.00 83.19 89 ALA A O 1
ATOM 714 N N . SER A 1 90 ? 5.871 6.305 1.979 1.00 82.25 90 SER A N 1
ATOM 715 C CA . SER A 1 90 ? 6.841 7.392 2.201 1.00 82.25 90 SER A CA 1
ATOM 716 C C . SER A 1 90 ? 7.837 7.576 1.053 1.00 82.25 90 SER A C 1
ATOM 718 O O . SER A 1 90 ? 8.464 8.626 0.947 1.00 82.25 90 SER A O 1
ATOM 720 N N . GLU A 1 91 ? 7.936 6.583 0.173 1.00 71.75 91 GLU A N 1
ATOM 721 C CA . GLU A 1 91 ? 8.669 6.649 -1.091 1.00 71.75 91 GLU A CA 1
ATOM 722 C C . GLU A 1 91 ? 7.934 7.481 -2.169 1.00 71.75 91 GLU A C 1
ATOM 724 O O . GLU A 1 91 ? 8.544 7.866 -3.162 1.00 71.75 91 GLU A O 1
ATOM 729 N N . TYR A 1 92 ? 6.648 7.809 -1.965 1.00 72.69 92 TYR A N 1
ATOM 730 C CA . TYR A 1 92 ? 5.782 8.539 -2.902 1.00 72.69 92 TYR A CA 1
ATOM 731 C C . TYR A 1 92 ? 5.018 9.658 -2.235 1.00 72.69 92 TYR A C 1
ATOM 733 O O . TYR A 1 92 ? 4.036 9.446 -1.530 1.00 72.69 92 TYR A O 1
ATOM 741 N N . VAL A 1 93 ? 5.393 10.874 -2.579 1.00 70.25 93 VAL A N 1
ATOM 742 C CA . VAL A 1 93 ? 4.758 12.105 -2.127 1.00 70.25 93 VAL A CA 1
ATOM 743 C C . VAL A 1 93 ? 3.233 12.082 -2.240 1.00 70.25 93 VAL A C 1
ATOM 745 O O . VAL A 1 93 ? 2.543 12.345 -1.258 1.00 70.25 93 VAL A O 1
ATOM 748 N N . GLU A 1 94 ? 2.713 11.779 -3.426 1.00 69.19 94 GLU A N 1
ATOM 749 C CA . GLU A 1 94 ? 1.296 11.926 -3.742 1.00 69.19 94 GLU A CA 1
ATOM 750 C C . GLU A 1 94 ? 0.467 10.855 -3.033 1.00 69.19 94 GLU A C 1
ATOM 752 O O . GLU A 1 94 ? -0.547 11.167 -2.409 1.00 69.19 94 GLU A O 1
ATOM 757 N N . ALA A 1 95 ? 0.927 9.598 -3.055 1.00 73.38 95 ALA A N 1
ATOM 758 C CA . ALA A 1 95 ? 0.267 8.526 -2.312 1.00 73.38 95 ALA A CA 1
ATOM 759 C C . ALA A 1 95 ? 0.334 8.783 -0.813 1.00 73.38 95 ALA A C 1
ATOM 761 O O . ALA A 1 95 ? -0.656 8.575 -0.119 1.00 73.38 95 ALA A O 1
ATOM 762 N N . PHE A 1 96 ? 1.468 9.262 -0.307 1.00 80.69 96 PHE A N 1
ATOM 763 C CA . PHE A 1 96 ? 1.610 9.607 1.097 1.00 80.69 96 PHE A CA 1
ATOM 764 C C . PHE A 1 96 ? 0.607 10.687 1.517 1.00 80.69 96 PHE A C 1
ATOM 766 O O . PHE A 1 96 ? -0.065 10.535 2.538 1.00 80.69 96 PHE A O 1
ATOM 773 N N . ASP A 1 97 ? 0.437 11.738 0.712 1.00 78.00 97 ASP A N 1
ATOM 774 C CA . ASP A 1 97 ? -0.533 12.799 0.987 1.00 78.00 97 ASP A CA 1
ATOM 775 C C . ASP A 1 97 ? -1.989 12.308 0.928 1.00 78.00 97 ASP A C 1
ATOM 777 O O . ASP A 1 97 ? -2.789 12.691 1.791 1.00 78.00 97 ASP A O 1
ATOM 781 N N . GLU A 1 98 ? -2.342 11.438 -0.024 1.00 79.38 98 GLU A N 1
ATOM 782 C CA . GLU A 1 98 ? -3.677 10.820 -0.098 1.00 79.38 98 GLU A CA 1
ATOM 783 C C . GLU A 1 98 ? -3.952 9.879 1.081 1.00 79.38 98 GLU A C 1
ATOM 785 O O . GLU A 1 98 ? -5.025 9.934 1.690 1.00 79.38 98 GLU A O 1
ATOM 790 N N . ILE A 1 99 ? -2.964 9.079 1.484 1.00 86.56 99 ILE A N 1
ATOM 791 C CA . ILE A 1 99 ? -3.055 8.228 2.672 1.00 86.56 99 ILE A CA 1
ATOM 792 C C . ILE A 1 99 ? -3.260 9.077 3.932 1.00 86.56 99 ILE A C 1
ATOM 794 O O . ILE A 1 99 ? -4.158 8.782 4.725 1.00 86.56 99 ILE A O 1
ATOM 798 N N . ILE A 1 100 ? -2.499 10.165 4.109 1.00 86.44 100 ILE A N 1
ATOM 799 C CA . ILE A 1 100 ? -2.695 11.080 5.244 1.00 86.44 100 ILE A CA 1
ATOM 800 C C . ILE A 1 100 ? -4.102 11.686 5.217 1.00 86.44 100 ILE A C 1
ATOM 802 O O . ILE A 1 100 ? -4.737 11.759 6.267 1.00 86.44 100 ILE A O 1
ATOM 806 N N . LYS A 1 101 ? -4.622 12.105 4.053 1.00 81.44 101 LYS A N 1
ATOM 807 C CA . LYS A 1 101 ? -6.005 12.609 3.940 1.00 81.44 101 LYS A CA 1
ATOM 808 C C . LYS A 1 101 ? -7.026 11.562 4.390 1.00 81.44 101 LYS A C 1
ATOM 810 O O . LYS A 1 101 ? -7.931 11.903 5.151 1.00 81.44 101 LYS A O 1
ATOM 815 N N . GLY A 1 102 ? -6.875 10.307 3.963 1.00 82.50 102 GLY A N 1
ATOM 816 C CA . GLY A 1 102 ? -7.742 9.208 4.395 1.00 82.50 102 GLY A CA 1
ATOM 817 C C . GLY A 1 102 ? -7.720 9.017 5.914 1.00 82.50 102 GLY A C 1
ATOM 818 O O . GLY A 1 102 ? -8.769 9.001 6.557 1.00 82.50 102 GLY A O 1
ATOM 819 N N . TYR A 1 103 ? -6.528 9.003 6.505 1.00 88.88 103 TYR A N 1
ATOM 820 C CA . TYR A 1 103 ? -6.348 8.913 7.952 1.00 88.88 103 TYR A CA 1
ATOM 821 C C . TYR A 1 103 ? -6.910 10.114 8.728 1.00 88.88 103 TYR A C 1
ATOM 823 O O . TYR A 1 103 ? -7.498 9.931 9.793 1.00 88.88 103 TYR A O 1
ATOM 831 N N . THR A 1 104 ? -6.811 11.337 8.198 1.00 82.75 104 THR A N 1
ATOM 832 C CA . THR A 1 104 ? -7.465 12.513 8.800 1.00 82.75 104 THR A CA 1
ATOM 833 C C . THR A 1 104 ? -8.990 12.341 8.845 1.00 82.75 104 THR A C 1
ATOM 835 O O . THR A 1 104 ? -9.599 12.614 9.876 1.00 82.75 104 THR A O 1
ATOM 838 N N . ARG A 1 105 ? -9.613 11.811 7.782 1.00 81.75 105 ARG A N 1
ATOM 839 C CA . ARG A 1 105 ? -11.070 11.565 7.744 1.00 81.75 105 ARG A CA 1
ATOM 840 C C . ARG A 1 105 ? -11.521 10.496 8.743 1.00 81.75 105 ARG A C 1
ATOM 842 O O . ARG A 1 105 ? -12.603 10.612 9.322 1.00 81.75 105 ARG A O 1
ATOM 849 N N . ILE A 1 106 ? -10.697 9.470 8.968 1.00 84.62 106 ILE A N 1
ATOM 850 C CA . ILE A 1 106 ? -10.941 8.478 10.026 1.00 84.62 106 ILE A CA 1
ATOM 851 C C . ILE A 1 106 ? -10.920 9.164 11.394 1.00 84.62 106 ILE A C 1
ATOM 853 O O . ILE A 1 106 ? -11.854 8.986 12.171 1.00 84.62 106 ILE A O 1
ATOM 857 N N . ALA A 1 107 ? -9.915 10.001 11.666 1.00 81.50 107 ALA A N 1
ATOM 858 C CA . ALA A 1 107 ? -9.806 10.727 12.933 1.00 81.50 107 ALA A CA 1
ATOM 859 C C . ALA A 1 107 ? -11.039 11.603 13.225 1.00 81.50 107 ALA A C 1
ATOM 861 O O . ALA A 1 107 ? -11.597 11.544 14.319 1.00 81.50 107 ALA A O 1
ATOM 862 N N . GLU A 1 108 ? -11.502 12.372 12.234 1.00 78.94 108 GLU A N 1
ATOM 863 C CA . GLU A 1 108 ? -12.709 13.207 12.341 1.00 78.94 108 GLU A CA 1
ATOM 864 C C . GLU A 1 108 ? -13.964 12.380 12.659 1.00 78.94 108 GLU A C 1
ATOM 866 O O . GLU A 1 108 ? -14.836 12.815 13.415 1.00 78.94 108 GLU A O 1
ATOM 871 N N . SER A 1 109 ? -14.051 11.174 12.094 1.00 78.25 109 SER A N 1
ATOM 872 C CA . SER A 1 109 ? -15.164 10.254 12.334 1.00 78.25 109 SER A CA 1
ATOM 873 C C . SER A 1 109 ? -15.103 9.665 13.747 1.00 78.25 109 SER A C 1
ATOM 875 O O . SER A 1 109 ? -16.109 9.661 14.456 1.00 78.25 109 SER A O 1
ATOM 877 N N . LEU A 1 110 ? -13.914 9.250 14.196 1.00 78.31 110 LEU A N 1
ATOM 878 C CA . LEU A 1 110 ? -13.685 8.704 15.537 1.00 78.31 110 LEU A CA 1
ATOM 879 C C . LEU A 1 110 ? -13.921 9.727 16.650 1.00 78.31 110 LEU A C 1
ATOM 881 O O . LEU A 1 110 ? -14.438 9.374 17.708 1.00 78.31 110 LEU A O 1
ATOM 885 N N . GLN A 1 111 ? -13.607 11.002 16.415 1.00 78.94 111 GLN A N 1
ATOM 886 C CA . GLN A 1 111 ? -13.856 12.063 17.392 1.00 78.94 111 GLN A CA 1
ATOM 887 C C . GLN A 1 111 ? -15.342 12.163 17.773 1.00 78.94 111 GLN A C 1
ATOM 889 O O . GLN A 1 111 ? -15.676 12.404 18.932 1.00 78.94 111 GLN A O 1
ATOM 894 N N . ARG A 1 112 ? -16.252 11.937 16.819 1.00 76.12 112 ARG A N 1
ATOM 895 C CA . ARG A 1 112 ? -17.700 11.945 17.085 1.00 76.12 112 ARG A CA 1
ATOM 896 C C . ARG A 1 112 ? -18.118 10.774 17.972 1.00 76.12 112 ARG A C 1
ATOM 898 O O . ARG A 1 112 ? -18.972 10.937 18.835 1.00 76.12 112 ARG A O 1
ATOM 905 N N . ILE A 1 113 ? -17.490 9.613 17.786 1.00 72.75 113 ILE A N 1
ATOM 906 C CA . ILE A 1 113 ? -17.737 8.417 18.604 1.00 72.75 113 ILE A CA 1
ATOM 907 C C . ILE A 1 113 ? -17.260 8.635 20.031 1.00 72.75 113 ILE A C 1
ATOM 909 O O . ILE A 1 113 ? -17.953 8.233 20.958 1.00 72.75 113 ILE A O 1
ATOM 913 N N . GLN A 1 114 ? -16.107 9.281 20.213 1.00 75.19 114 GLN A N 1
ATOM 914 C CA . GLN A 1 114 ? -15.577 9.571 21.541 1.00 75.19 114 GLN A CA 1
ATOM 915 C C . GLN A 1 114 ? -16.614 10.316 22.394 1.00 75.19 114 GLN A C 1
ATOM 917 O O . GLN A 1 114 ? -16.912 9.878 23.501 1.00 75.19 114 GLN A O 1
ATOM 922 N N . ILE A 1 115 ? -17.232 11.362 21.838 1.00 76.25 115 ILE A N 1
ATOM 923 C CA . ILE A 1 115 ? -18.282 12.145 22.511 1.00 76.25 115 ILE A CA 1
ATOM 924 C C . ILE A 1 115 ? -19.475 11.256 22.903 1.00 76.25 115 ILE A C 1
ATOM 926 O O . ILE A 1 115 ? -20.009 11.369 24.002 1.00 76.2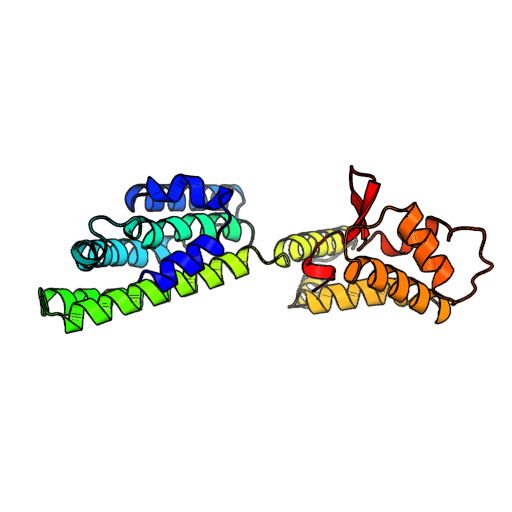5 115 ILE A O 1
ATOM 930 N N . LEU A 1 116 ? -19.888 10.343 22.021 1.00 74.06 116 LEU A N 1
ATOM 931 C CA . LEU A 1 116 ? -21.004 9.433 22.289 1.00 74.06 116 LEU A CA 1
ATOM 932 C C . LEU A 1 116 ? -20.643 8.358 23.329 1.00 74.06 116 LEU A C 1
ATOM 934 O O . LEU A 1 116 ? -21.486 7.983 24.140 1.00 74.06 116 LEU A O 1
ATOM 938 N N . SER A 1 117 ? -19.393 7.891 23.358 1.00 74.25 117 SER A N 1
ATOM 939 C CA . SER A 1 117 ? -18.956 6.810 24.252 1.00 74.25 117 SER A CA 1
ATOM 940 C C . SER A 1 117 ? -19.070 7.154 25.738 1.00 74.25 117 SER A C 1
ATOM 942 O O . SER A 1 117 ? -19.380 6.280 26.548 1.00 74.25 117 SER A O 1
ATOM 944 N N . GLU A 1 118 ? -18.911 8.434 26.081 1.00 73.81 118 GLU A N 1
ATOM 945 C CA . GLU A 1 118 ? -19.087 8.950 27.443 1.00 73.81 118 GLU A CA 1
ATOM 946 C C . GLU A 1 118 ? -20.547 8.862 27.916 1.00 73.81 118 GLU A C 1
ATOM 948 O O . GLU A 1 118 ? -20.808 8.821 29.114 1.00 73.81 118 GLU A O 1
ATOM 953 N N . THR A 1 119 ? -21.504 8.800 26.983 1.00 75.81 119 THR A N 1
ATOM 954 C CA . THR A 1 119 ? -22.944 8.778 27.285 1.00 75.81 119 THR A CA 1
ATOM 955 C C . THR A 1 119 ? -23.526 7.360 27.290 1.00 75.81 119 THR A C 1
ATOM 957 O O . THR A 1 119 ? -24.430 7.075 28.070 1.00 75.81 119 THR A O 1
ATOM 960 N N . PHE A 1 120 ? -23.009 6.455 26.452 1.00 78.19 120 PHE A N 1
ATOM 961 C CA . PHE A 1 120 ? -23.587 5.122 26.208 1.00 78.19 120 PHE A CA 1
ATOM 962 C C . PHE A 1 120 ? -22.725 3.969 26.749 1.00 78.19 120 PHE A C 1
ATOM 964 O O . PHE A 1 120 ? -22.654 2.889 26.160 1.00 78.19 120 PHE A O 1
ATOM 971 N N . THR A 1 121 ? -22.030 4.187 27.868 1.00 69.50 121 THR A N 1
ATOM 972 C CA . THR A 1 121 ? -21.196 3.142 28.480 1.00 69.50 121 THR A CA 1
ATOM 973 C C . THR A 1 121 ? -22.065 1.949 28.912 1.00 69.50 121 THR A C 1
ATOM 975 O O . THR A 1 121 ? -22.895 2.082 29.806 1.00 69.50 121 THR A O 1
ATOM 978 N N . GLY A 1 122 ? -21.864 0.780 28.290 1.00 72.00 122 GLY A N 1
ATOM 979 C CA . GLY A 1 122 ? -22.594 -0.458 28.605 1.00 72.00 122 GLY A CA 1
ATOM 980 C C . GLY A 1 122 ? -23.853 -0.725 27.768 1.00 72.00 122 GLY A C 1
ATOM 981 O O . GLY A 1 122 ? -24.584 -1.659 28.084 1.00 72.00 122 GLY A O 1
ATOM 982 N N . ASP A 1 123 ? -24.106 0.058 26.716 1.00 82.50 123 ASP A N 1
ATOM 983 C CA . ASP A 1 123 ? -25.190 -0.193 25.758 1.00 82.50 123 ASP A CA 1
ATOM 984 C C . ASP A 1 123 ? -24.737 -1.156 24.641 1.00 82.50 123 ASP A C 1
ATOM 986 O O . ASP A 1 123 ? -23.792 -0.879 23.893 1.00 82.50 123 ASP A O 1
ATOM 990 N N . ASP A 1 124 ? -25.436 -2.283 24.491 1.00 82.06 124 ASP A N 1
ATOM 991 C CA . ASP A 1 124 ? -25.152 -3.289 23.462 1.00 82.06 124 ASP A CA 1
ATOM 992 C C . ASP A 1 124 ? -25.297 -2.751 22.029 1.00 82.06 124 ASP A C 1
ATOM 994 O O . ASP A 1 124 ? -24.553 -3.162 21.132 1.00 82.06 124 ASP A O 1
ATOM 998 N N . GLN A 1 125 ? -26.214 -1.810 21.786 1.00 84.12 125 GLN A N 1
ATOM 999 C CA . GLN A 1 125 ? -26.340 -1.157 20.480 1.00 84.12 125 GLN A CA 1
ATOM 1000 C C . GLN A 1 125 ? -25.111 -0.294 20.192 1.00 84.12 125 GLN A C 1
ATOM 1002 O O . GLN A 1 125 ? -24.616 -0.264 19.063 1.00 84.12 125 GLN A O 1
ATOM 1007 N N . PHE A 1 126 ? -24.558 0.354 21.217 1.00 84.88 126 PHE A N 1
ATOM 1008 C CA . PHE A 1 126 ? -23.340 1.141 21.070 1.00 84.88 126 PHE A CA 1
ATOM 1009 C C . PHE A 1 126 ? -22.118 0.253 20.788 1.00 84.88 126 PHE A C 1
ATOM 1011 O O . PHE A 1 126 ? -21.302 0.582 19.924 1.00 84.88 126 PHE A O 1
ATOM 1018 N N . HIS A 1 127 ? -22.029 -0.931 21.404 1.00 86.50 127 HIS A N 1
ATOM 1019 C CA . HIS A 1 127 ? -21.011 -1.931 21.059 1.00 86.50 127 HIS A CA 1
ATOM 1020 C C . HIS A 1 127 ? -21.077 -2.370 19.585 1.00 86.50 127 HIS A C 1
ATOM 1022 O O . HIS A 1 127 ? -20.034 -2.549 18.950 1.00 86.50 127 HIS A O 1
ATOM 1028 N N . GLN A 1 128 ? -22.274 -2.498 19.001 1.00 86.56 128 GLN A N 1
ATOM 1029 C CA . GLN A 1 128 ? -22.421 -2.803 17.570 1.00 86.56 128 GLN A CA 1
ATOM 1030 C C . GLN A 1 128 ? -21.902 -1.668 16.677 1.00 86.56 128 GLN A C 1
ATOM 1032 O O . GLN A 1 128 ? -21.245 -1.930 15.664 1.00 86.56 128 GLN A O 1
ATOM 1037 N N . VAL A 1 129 ? -22.132 -0.411 17.064 1.00 86.00 129 VAL A N 1
ATOM 1038 C CA . VAL A 1 129 ? -21.576 0.754 16.358 1.00 86.00 129 VAL A CA 1
ATOM 1039 C C . VAL A 1 129 ? -20.049 0.721 16.410 1.00 86.00 129 VAL A C 1
ATOM 1041 O O . VAL A 1 129 ? -19.397 0.805 15.370 1.00 86.00 129 VAL A O 1
ATOM 1044 N N . LEU A 1 130 ? -19.463 0.503 17.589 1.00 88.19 130 LEU A N 1
ATOM 1045 C CA . LEU A 1 130 ? -18.012 0.384 17.744 1.00 88.19 130 LEU A CA 1
ATOM 1046 C C . LEU A 1 130 ? -17.421 -0.749 16.887 1.00 88.19 130 LEU A C 1
ATOM 1048 O O . LEU A 1 130 ? -16.403 -0.551 16.222 1.00 88.19 130 LEU A O 1
ATOM 1052 N N . ALA A 1 131 ? -18.081 -1.909 16.852 1.00 89.50 131 ALA A N 1
ATOM 1053 C CA . ALA A 1 131 ? -17.691 -3.056 16.035 1.00 89.50 131 ALA A CA 1
ATOM 1054 C C . ALA A 1 131 ? -17.784 -2.791 14.520 1.00 89.50 131 ALA A C 1
ATOM 1056 O O . ALA A 1 131 ? -17.026 -3.395 13.751 1.00 89.50 131 ALA A O 1
ATOM 1057 N N . THR A 1 132 ? -18.701 -1.912 14.103 1.00 85.12 132 THR A N 1
ATOM 1058 C CA . THR A 1 132 ? -18.850 -1.457 12.711 1.00 85.12 132 THR A CA 1
ATOM 1059 C C . THR A 1 132 ? -17.675 -0.566 12.325 1.00 85.12 132 THR A C 1
ATOM 1061 O O . THR A 1 132 ? -16.961 -0.886 11.381 1.00 85.12 132 THR A O 1
ATOM 1064 N N . PHE A 1 133 ? -17.357 0.443 13.141 1.00 86.31 133 PHE A N 1
ATOM 1065 C CA . PHE A 1 133 ? -16.187 1.297 12.909 1.00 86.31 133 PHE A CA 1
ATOM 1066 C C . PHE A 1 133 ? -14.868 0.521 12.885 1.00 86.31 133 PHE A C 1
ATOM 1068 O O . PHE A 1 133 ? -13.982 0.839 12.097 1.00 86.31 133 PHE A O 1
ATOM 1075 N N . TYR A 1 134 ? -14.741 -0.528 13.702 1.00 90.94 134 TYR A N 1
ATOM 1076 C CA . TYR A 1 134 ? -13.571 -1.404 13.654 1.00 90.94 134 TYR A CA 1
ATOM 1077 C C . TYR A 1 134 ? -13.433 -2.037 12.267 1.00 90.94 134 TYR A C 1
ATOM 1079 O O . TYR A 1 134 ? -12.346 -2.061 11.694 1.00 90.94 134 TYR A O 1
ATOM 1087 N N . ALA A 1 135 ? -14.538 -2.559 11.725 1.00 87.25 135 ALA A N 1
ATOM 1088 C CA . ALA A 1 135 ? -14.541 -3.168 10.403 1.00 87.25 135 ALA A CA 1
ATOM 1089 C C . ALA A 1 135 ? -14.179 -2.146 9.314 1.00 87.25 135 ALA A C 1
ATOM 1091 O O . ALA A 1 135 ? -13.334 -2.458 8.479 1.00 87.25 135 ALA A O 1
ATOM 1092 N N . ASP A 1 136 ? -14.724 -0.931 9.388 1.00 87.75 136 ASP A N 1
ATOM 1093 C CA . ASP A 1 136 ? -14.461 0.143 8.423 1.00 87.75 136 ASP A CA 1
ATOM 1094 C C . ASP A 1 136 ? -12.993 0.604 8.444 1.00 87.75 136 ASP A C 1
ATOM 1096 O O . ASP A 1 136 ? -12.391 0.830 7.393 1.00 87.75 136 ASP A O 1
ATOM 1100 N N . ILE A 1 137 ? -12.371 0.697 9.630 1.00 91.62 137 ILE A N 1
ATOM 1101 C CA . ILE A 1 137 ? -10.934 1.003 9.762 1.00 91.62 137 ILE A CA 1
ATOM 1102 C C . ILE A 1 137 ? -10.097 -0.076 9.070 1.00 91.62 137 ILE A C 1
ATOM 1104 O O . ILE A 1 137 ? -9.174 0.233 8.313 1.00 91.62 137 ILE A O 1
ATOM 1108 N N . LEU A 1 138 ? -10.411 -1.349 9.313 1.00 94.50 138 LEU A N 1
ATOM 1109 C CA . LEU A 1 138 ? -9.679 -2.463 8.714 1.00 94.50 138 LEU A CA 1
ATOM 1110 C C . LEU A 1 138 ? -9.901 -2.552 7.200 1.00 94.50 138 LEU A C 1
ATOM 1112 O O . LEU A 1 138 ? -8.967 -2.862 6.458 1.00 94.50 138 LEU A O 1
ATOM 1116 N N . GLU A 1 139 ? -11.105 -2.242 6.727 1.00 89.69 139 GLU A N 1
ATOM 1117 C CA . GLU A 1 139 ? -11.394 -2.146 5.302 1.00 89.69 139 GLU A CA 1
ATOM 1118 C C . GLU A 1 139 ? -10.593 -1.011 4.653 1.00 89.69 139 GLU A C 1
ATOM 1120 O O . GLU A 1 139 ? -9.956 -1.223 3.616 1.00 89.69 139 GLU A O 1
ATOM 1125 N N . PHE A 1 140 ? -10.513 0.157 5.297 1.00 91.25 140 PHE A N 1
ATOM 1126 C CA . PHE A 1 140 ? -9.636 1.231 4.841 1.00 91.25 140 PHE A CA 1
ATOM 1127 C C . PHE A 1 140 ? -8.173 0.776 4.783 1.00 91.25 140 PHE A C 1
ATOM 1129 O O . PHE A 1 140 ? -7.529 0.960 3.751 1.00 91.25 140 PHE A O 1
ATOM 1136 N N . HIS A 1 141 ? -7.652 0.126 5.831 1.00 95.12 141 HIS A N 1
ATOM 1137 C CA . HIS A 1 141 ? -6.288 -0.414 5.822 1.00 95.12 141 HIS A CA 1
ATOM 1138 C C . HIS A 1 141 ? -6.062 -1.391 4.669 1.00 95.12 141 HIS A C 1
ATOM 1140 O O . HIS A 1 141 ? -5.021 -1.325 4.019 1.00 95.12 141 HIS A O 1
ATOM 1146 N N . LYS A 1 142 ? -7.034 -2.257 4.363 1.00 89.75 142 LYS A N 1
ATOM 1147 C CA . LYS A 1 142 ? -6.960 -3.192 3.232 1.00 89.75 142 LYS A CA 1
ATOM 1148 C C . LYS A 1 142 ? -6.779 -2.444 1.916 1.00 89.75 142 LYS A C 1
ATOM 1150 O O . LYS A 1 142 ? -5.892 -2.778 1.129 1.00 89.75 142 LYS A O 1
ATOM 1155 N N . HIS A 1 143 ? -7.616 -1.438 1.668 1.00 83.31 143 HIS A N 1
ATOM 1156 C CA . HIS A 1 143 ? -7.562 -0.648 0.441 1.00 83.31 143 HIS A CA 1
ATOM 1157 C C . HIS A 1 143 ? -6.296 0.196 0.357 1.00 83.31 143 HIS A C 1
ATOM 1159 O O . HIS A 1 143 ? -5.648 0.201 -0.686 1.00 83.31 143 HIS A O 1
ATOM 1165 N N . ALA A 1 144 ? -5.909 0.841 1.453 1.00 85.81 144 ALA A N 1
ATOM 1166 C CA . ALA A 1 144 ? -4.696 1.633 1.554 1.00 85.81 144 ALA A CA 1
ATOM 1167 C C . ALA A 1 144 ? -3.441 0.779 1.333 1.00 85.81 144 ALA A C 1
ATOM 1169 O O . ALA A 1 144 ? -2.595 1.140 0.523 1.00 85.81 144 ALA A O 1
ATOM 1170 N N . TYR A 1 145 ? -3.348 -0.390 1.972 1.00 88.88 145 TYR A N 1
ATOM 1171 C CA . TYR A 1 145 ? -2.250 -1.333 1.773 1.00 88.88 145 TYR A CA 1
ATOM 1172 C C . TYR A 1 145 ? -2.178 -1.817 0.320 1.00 88.88 145 TYR A C 1
ATOM 1174 O O . TYR A 1 145 ? -1.116 -1.747 -0.295 1.00 88.88 145 TYR A O 1
ATOM 1182 N N . LYS A 1 146 ? -3.307 -2.235 -0.273 1.00 82.44 146 LYS A N 1
ATOM 1183 C CA . LYS A 1 146 ? -3.355 -2.606 -1.697 1.00 82.44 146 LYS A CA 1
ATOM 1184 C C . LYS A 1 146 ? -2.963 -1.440 -2.601 1.00 82.44 146 LYS A C 1
ATOM 1186 O O . LYS A 1 146 ? -2.263 -1.662 -3.576 1.00 82.44 146 LYS A O 1
ATOM 1191 N N . PHE A 1 147 ? -3.384 -0.219 -2.290 1.00 78.75 147 PHE A N 1
ATOM 1192 C CA . PHE A 1 147 ? -3.049 0.978 -3.057 1.00 78.75 147 PHE A CA 1
ATOM 1193 C C . PHE A 1 147 ? -1.542 1.255 -3.052 1.00 78.75 147 PHE A C 1
ATOM 1195 O O . PHE A 1 147 ? -0.949 1.378 -4.117 1.00 78.75 147 PHE A O 1
ATOM 1202 N N . VAL A 1 148 ? -0.901 1.261 -1.880 1.00 76.44 148 VAL A N 1
ATOM 1203 C CA . VAL A 1 148 ? 0.543 1.545 -1.767 1.00 76.44 148 VAL A CA 1
ATOM 1204 C C . VAL A 1 148 ? 1.418 0.380 -2.242 1.00 76.44 148 VAL A C 1
ATOM 1206 O O . VAL A 1 148 ? 2.577 0.580 -2.594 1.00 76.44 148 VAL A O 1
ATOM 1209 N N . ARG A 1 149 ? 0.874 -0.844 -2.264 1.00 77.06 149 ARG A N 1
ATOM 1210 C CA . ARG A 1 149 ? 1.536 -2.047 -2.795 1.00 77.06 149 ARG A CA 1
ATOM 1211 C C . ARG A 1 149 ? 1.248 -2.315 -4.270 1.00 77.06 149 ARG A C 1
ATOM 1213 O O . ARG A 1 149 ? 1.940 -3.139 -4.862 1.00 77.06 149 ARG A O 1
ATOM 1220 N N . ARG A 1 150 ? 0.275 -1.635 -4.884 1.00 68.75 150 ARG A N 1
ATOM 1221 C CA . ARG A 1 150 ? 0.065 -1.647 -6.337 1.00 68.75 150 ARG A CA 1
ATOM 1222 C C . ARG A 1 150 ? 1.187 -0.848 -6.992 1.00 68.75 150 ARG A C 1
ATOM 1224 O O . ARG A 1 150 ? 1.065 0.349 -7.202 1.00 68.75 150 ARG A O 1
ATOM 1231 N N . SER A 1 151 ? 2.309 -1.522 -7.224 1.00 50.47 151 SER A N 1
ATOM 1232 C CA . SER A 1 151 ? 3.093 -1.656 -8.459 1.00 50.47 151 SER A CA 1
ATOM 1233 C C . SER A 1 151 ? 3.189 -0.539 -9.524 1.00 50.47 151 SER A C 1
ATOM 1235 O O . SER A 1 151 ? 3.866 -0.727 -10.525 1.00 50.47 151 SER A O 1
ATOM 1237 N N . GLY A 1 152 ? 2.557 0.619 -9.401 1.00 52.03 152 GLY A N 1
ATOM 1238 C CA . GLY A 1 152 ? 2.553 1.639 -10.449 1.00 52.03 152 GLY A CA 1
ATOM 1239 C C . GLY A 1 152 ? 3.490 2.811 -10.203 1.00 52.03 152 GLY A C 1
ATOM 1240 O O . GLY A 1 152 ? 4.145 3.307 -11.113 1.00 52.03 152 GLY A O 1
ATOM 1241 N N . MET A 1 153 ? 3.585 3.257 -8.955 1.00 50.22 153 MET A N 1
ATOM 1242 C CA . MET A 1 153 ? 4.197 4.552 -8.650 1.00 50.22 153 MET A CA 1
ATOM 1243 C C . MET A 1 153 ? 5.735 4.524 -8.627 1.00 50.22 153 MET A C 1
ATOM 1245 O O . MET A 1 153 ? 6.360 5.512 -9.006 1.00 50.22 153 MET A O 1
ATOM 1249 N N . PHE A 1 154 ? 6.349 3.383 -8.279 1.00 51.53 154 PHE A N 1
ATOM 1250 C CA . PHE A 1 154 ? 7.810 3.181 -8.311 1.00 51.53 154 PHE A CA 1
ATOM 1251 C C . PHE A 1 154 ? 8.369 3.228 -9.738 1.00 51.53 154 PHE A C 1
ATOM 1253 O O . PHE A 1 154 ? 9.405 3.846 -9.990 1.00 51.53 154 PHE A O 1
ATOM 1260 N N . LEU A 1 155 ? 7.658 2.614 -10.687 1.00 51.62 155 LEU A N 1
ATOM 1261 C CA . LEU A 1 155 ? 8.028 2.662 -12.095 1.00 51.62 155 LEU A CA 1
ATOM 1262 C C . LEU A 1 155 ? 7.753 4.046 -12.687 1.00 51.62 155 LEU A C 1
ATOM 1264 O O . LEU A 1 155 ? 8.584 4.548 -13.429 1.00 51.62 155 LEU A O 1
ATOM 1268 N N . TYR A 1 156 ? 6.648 4.697 -12.313 1.00 53.31 156 TYR A N 1
ATOM 1269 C CA . TYR A 1 156 ? 6.356 6.068 -12.736 1.00 53.31 156 TYR A CA 1
ATOM 1270 C C . TYR A 1 156 ? 7.488 7.033 -12.361 1.00 53.31 156 TYR A C 1
ATOM 1272 O O . TYR A 1 156 ? 8.000 7.741 -13.221 1.00 53.31 156 TYR A O 1
ATOM 1280 N N . ALA A 1 157 ? 7.938 7.022 -11.101 1.00 53.78 157 ALA A N 1
ATOM 1281 C CA . ALA A 1 157 ? 9.039 7.874 -10.657 1.00 53.78 157 ALA A CA 1
ATOM 1282 C C . ALA A 1 157 ? 10.345 7.568 -11.411 1.00 53.78 157 ALA A C 1
ATOM 1284 O O . ALA A 1 157 ? 11.020 8.494 -11.857 1.00 53.78 157 ALA A O 1
ATOM 1285 N N . ARG A 1 158 ? 10.671 6.284 -11.623 1.00 54.03 158 ARG A N 1
ATOM 1286 C CA . ARG A 1 158 ? 11.841 5.867 -12.412 1.00 54.03 158 ARG A CA 1
ATOM 1287 C C . ARG A 1 158 ? 11.746 6.312 -13.876 1.00 54.03 158 ARG A C 1
ATOM 1289 O O . ARG A 1 158 ? 12.685 6.910 -14.375 1.00 54.03 158 ARG A O 1
ATOM 1296 N N . LEU A 1 159 ? 10.607 6.106 -14.533 1.00 54.66 159 LEU A N 1
ATOM 1297 C CA . LEU A 1 159 ? 10.366 6.508 -15.923 1.00 54.66 159 LEU A CA 1
ATOM 1298 C C . LEU A 1 159 ? 10.378 8.027 -16.101 1.00 54.66 159 LEU A C 1
ATOM 1300 O O . LEU A 1 159 ? 10.873 8.522 -17.108 1.00 54.66 159 LEU A O 1
ATOM 1304 N N . VAL A 1 160 ? 9.853 8.779 -15.133 1.00 61.16 160 VAL A N 1
ATOM 1305 C CA . VAL A 1 160 ? 9.942 10.244 -15.121 1.00 61.16 160 VAL A CA 1
ATOM 1306 C C . VAL A 1 160 ? 11.397 10.686 -14.972 1.00 61.16 160 VAL A C 1
ATOM 1308 O O . VAL A 1 160 ? 11.825 11.590 -15.685 1.00 61.16 160 VAL A O 1
ATOM 1311 N N . LEU A 1 161 ? 12.176 10.043 -14.097 1.00 60.41 161 LEU A N 1
ATOM 1312 C CA . LEU A 1 161 ? 13.605 10.328 -13.940 1.00 60.41 161 LEU A CA 1
ATOM 1313 C C . LEU A 1 161 ? 14.408 9.963 -15.197 1.00 60.41 161 LEU A C 1
ATOM 1315 O O . LEU A 1 161 ? 15.250 10.756 -15.609 1.00 60.41 161 LEU A O 1
ATOM 1319 N N . ASP A 1 162 ? 14.111 8.834 -15.842 1.00 57.12 162 ASP A N 1
ATOM 1320 C CA . ASP A 1 162 ? 14.725 8.415 -17.108 1.00 57.12 162 ASP A CA 1
ATOM 1321 C C . ASP A 1 162 ? 14.334 9.355 -18.263 1.00 57.12 162 ASP A C 1
ATOM 1323 O O . ASP A 1 162 ? 15.166 9.724 -19.092 1.00 57.12 162 ASP A O 1
ATOM 1327 N N . PHE A 1 163 ? 13.085 9.827 -18.296 1.00 59.38 163 PHE A N 1
ATOM 1328 C CA . PHE A 1 163 ? 12.620 10.817 -19.268 1.00 59.38 163 PHE A CA 1
ATOM 1329 C C . PHE A 1 163 ? 13.300 12.177 -19.071 1.00 59.38 163 PHE A C 1
ATOM 1331 O O . PHE A 1 163 ? 13.680 12.827 -20.042 1.00 59.38 163 PHE A O 1
ATOM 1338 N N . ILE A 1 164 ? 13.466 12.622 -17.825 1.00 62.69 164 ILE A N 1
ATOM 1339 C CA . ILE A 1 164 ? 14.150 13.883 -17.517 1.00 62.69 164 ILE A CA 1
ATOM 1340 C C . ILE A 1 164 ? 15.654 13.762 -17.800 1.00 62.69 164 ILE A C 1
ATOM 1342 O O . ILE A 1 164 ? 16.240 14.702 -18.325 1.00 62.69 164 ILE A O 1
ATOM 1346 N N . SER A 1 165 ? 16.284 12.624 -17.501 1.00 56.75 165 SER A N 1
ATOM 1347 C CA . SER A 1 165 ? 17.722 12.417 -17.722 1.00 56.75 165 SER A CA 1
ATOM 1348 C C . SER A 1 165 ? 18.089 12.234 -19.199 1.00 56.75 165 SER A C 1
ATOM 1350 O O . SER A 1 165 ? 19.178 12.632 -19.608 1.00 56.75 165 SER A O 1
ATOM 1352 N N . SER A 1 166 ? 17.174 11.695 -20.010 1.00 53.03 166 SER A N 1
ATOM 1353 C CA . SER A 1 166 ? 17.371 11.502 -21.455 1.00 53.03 166 SER A CA 1
ATOM 1354 C C . SER A 1 166 ? 17.148 12.773 -22.285 1.00 53.03 166 SER A C 1
ATOM 1356 O O . SER A 1 166 ? 17.499 12.800 -23.464 1.00 53.03 166 SER A O 1
ATOM 1358 N N . ASN A 1 167 ? 16.570 13.832 -21.703 1.00 53.81 167 ASN A N 1
ATOM 1359 C CA . ASN A 1 167 ? 16.314 15.097 -22.389 1.00 53.81 167 ASN A CA 1
ATOM 1360 C C . ASN A 1 167 ? 17.315 16.177 -21.959 1.00 53.81 167 ASN A C 1
ATOM 1362 O O . ASN A 1 167 ? 17.481 16.476 -20.778 1.00 53.81 167 ASN A O 1
ATOM 1366 N N . VAL A 1 168 ? 17.956 16.821 -22.936 1.00 48.97 168 VAL A N 1
ATOM 1367 C CA . VAL A 1 168 ? 18.858 17.952 -22.689 1.00 48.97 168 VAL A CA 1
ATOM 1368 C C . VAL A 1 168 ? 18.028 19.231 -22.599 1.00 48.97 168 VAL A C 1
ATOM 1370 O O . VAL A 1 168 ? 17.712 19.849 -23.613 1.00 48.97 168 VAL A O 1
ATOM 1373 N N . PHE A 1 169 ? 17.661 19.629 -21.381 1.00 57.31 169 PHE A N 1
ATOM 1374 C CA . PHE A 1 169 ? 17.005 20.915 -21.136 1.00 57.31 169 PHE A CA 1
ATOM 1375 C C . PHE A 1 169 ? 18.050 22.033 -21.096 1.00 57.31 169 PHE A C 1
ATOM 1377 O O . PHE A 1 169 ? 18.955 22.014 -20.261 1.00 57.31 169 PHE A O 1
ATOM 1384 N N . ILE A 1 170 ? 17.923 23.024 -21.978 1.00 53.00 170 ILE A N 1
ATOM 1385 C CA . ILE A 1 170 ? 18.846 24.164 -22.060 1.00 53.00 170 ILE A CA 1
ATOM 1386 C C . ILE A 1 170 ? 18.264 25.371 -21.303 1.00 53.00 170 ILE A C 1
ATOM 1388 O O . ILE A 1 170 ? 19.011 26.236 -20.840 1.00 53.00 170 ILE A O 1
ATOM 1392 N N . ARG A 1 171 ? 16.934 25.434 -21.113 1.00 56.84 171 ARG A N 1
ATOM 1393 C CA . ARG A 1 171 ? 16.244 26.525 -20.394 1.00 56.84 171 ARG A CA 1
ATOM 1394 C C . ARG A 1 171 ? 15.239 26.021 -19.355 1.00 56.84 171 ARG A C 1
ATOM 1396 O O . ARG A 1 171 ? 14.591 24.995 -19.527 1.00 56.84 171 ARG A O 1
ATOM 1403 N N . GLY A 1 172 ? 15.021 26.812 -18.299 1.00 53.38 172 GLY A N 1
ATOM 1404 C CA . GLY A 1 172 ? 14.062 26.482 -17.232 1.00 53.38 172 GLY A CA 1
ATOM 1405 C C . GLY A 1 172 ? 12.594 26.408 -17.683 1.00 53.38 172 GLY A C 1
ATOM 1406 O O . GLY A 1 172 ? 11.797 25.701 -17.067 1.00 53.38 172 GLY A O 1
ATOM 1407 N N . GLU A 1 173 ? 12.227 27.094 -18.769 1.00 59.94 173 GLU A N 1
ATOM 1408 C CA . GLU A 1 173 ? 10.883 26.999 -19.355 1.00 59.94 173 GLU A CA 1
ATOM 1409 C C . GLU A 1 173 ? 10.647 25.672 -20.092 1.00 59.94 173 GLU A C 1
ATOM 1411 O O . GLU A 1 173 ? 9.531 25.162 -20.051 1.00 59.94 173 GLU A O 1
ATOM 1416 N N . GLU A 1 174 ? 11.688 25.070 -20.679 1.00 52.69 174 GLU A N 1
ATOM 1417 C CA . GLU A 1 174 ? 11.626 23.764 -21.361 1.00 52.69 174 GLU A CA 1
ATOM 1418 C C . GLU A 1 174 ? 11.401 22.624 -20.361 1.00 52.69 174 GLU A C 1
ATOM 1420 O O . GLU A 1 174 ? 10.649 21.686 -20.622 1.00 52.69 174 GLU A O 1
ATOM 1425 N N . LEU A 1 175 ? 11.993 22.740 -19.169 1.00 56.50 175 LEU A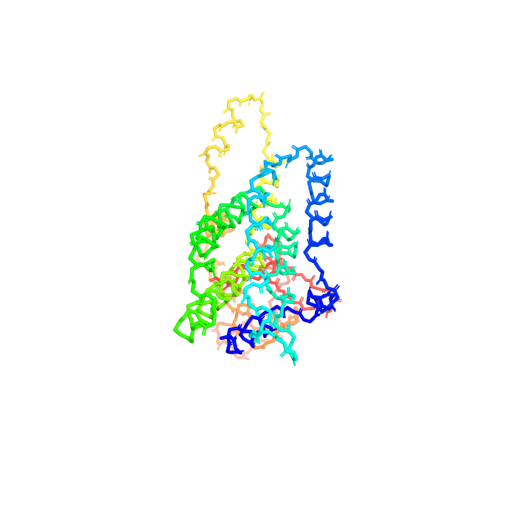 N 1
ATOM 1426 C CA . LEU A 1 175 ? 11.732 21.821 -18.067 1.00 56.50 175 LEU A CA 1
ATOM 1427 C C . LEU A 1 175 ? 10.286 21.958 -17.567 1.00 56.50 175 LEU A C 1
ATOM 1429 O O . LEU A 1 175 ? 9.592 20.961 -17.393 1.00 56.50 175 LEU A O 1
ATOM 1433 N N . ARG A 1 176 ? 9.804 23.193 -17.361 1.00 57.16 176 ARG A N 1
ATOM 1434 C CA . ARG A 1 176 ? 8.432 23.444 -16.884 1.00 57.16 176 ARG A CA 1
ATOM 1435 C C . ARG A 1 176 ? 7.378 22.979 -17.883 1.00 57.16 176 ARG A C 1
ATOM 1437 O O . ARG A 1 176 ? 6.385 22.384 -17.474 1.00 57.16 176 ARG A O 1
ATOM 1444 N N . SER A 1 177 ? 7.580 23.226 -19.175 1.00 59.75 177 SER A N 1
ATOM 1445 C CA . SER A 1 177 ? 6.671 22.748 -20.218 1.00 59.75 177 SER A CA 1
ATOM 1446 C C . SER A 1 177 ? 6.673 21.220 -20.313 1.00 59.75 177 SER A C 1
ATOM 1448 O O . SER A 1 177 ? 5.602 20.634 -20.444 1.00 59.75 177 SER A O 1
ATOM 1450 N N . SER A 1 178 ? 7.828 20.573 -20.139 1.00 58.53 178 SER A N 1
ATOM 1451 C CA . SER A 1 178 ? 7.950 19.108 -20.139 1.00 58.53 178 SER A CA 1
ATOM 1452 C C . SER A 1 178 ? 7.315 18.457 -18.909 1.00 58.53 178 SER A C 1
ATOM 1454 O O . SER A 1 178 ? 6.634 17.445 -19.048 1.00 58.53 178 SER A O 1
ATOM 1456 N N . ILE A 1 179 ? 7.447 19.066 -17.723 1.00 59.50 179 ILE A N 1
ATOM 1457 C CA . ILE A 1 179 ? 6.746 18.635 -16.500 1.00 59.50 179 ILE A CA 1
ATOM 1458 C C . ILE A 1 179 ? 5.226 18.729 -16.686 1.00 59.50 179 ILE A C 1
ATOM 1460 O O . ILE A 1 179 ? 4.498 17.816 -16.308 1.00 59.50 179 ILE A O 1
ATOM 1464 N N . ASN A 1 180 ? 4.739 19.796 -17.324 1.00 59.31 180 ASN A N 1
ATOM 1465 C CA . ASN A 1 180 ? 3.311 19.974 -17.605 1.00 59.31 180 ASN A CA 1
ATOM 1466 C C . ASN A 1 180 ? 2.765 18.997 -18.665 1.00 59.31 180 ASN A C 1
ATOM 1468 O O . ASN A 1 180 ? 1.550 18.862 -18.794 1.00 59.31 180 ASN A O 1
ATOM 1472 N N . GLN A 1 181 ? 3.645 18.328 -19.414 1.00 60.41 181 GLN A N 1
ATOM 1473 C CA . GLN A 1 181 ? 3.312 17.279 -20.380 1.00 60.41 181 GLN A CA 1
ATOM 1474 C C . GLN A 1 181 ? 3.483 15.864 -19.808 1.00 60.41 181 GLN A C 1
ATOM 1476 O O . GLN A 1 181 ? 3.264 14.891 -20.536 1.00 60.41 181 GLN A O 1
ATOM 1481 N N . LEU A 1 182 ? 3.883 15.723 -18.537 1.00 61.56 182 LEU A N 1
ATOM 1482 C CA . LEU A 1 182 ? 3.962 14.416 -17.896 1.00 61.56 182 LEU A CA 1
ATOM 1483 C C . LEU A 1 182 ? 2.545 13.826 -17.770 1.00 61.56 182 LEU A C 1
ATOM 1485 O O . LEU A 1 182 ? 1.639 14.499 -17.267 1.00 61.56 182 LEU A O 1
ATOM 1489 N N . PRO A 1 183 ? 2.335 12.589 -18.246 1.00 57.84 183 PRO A N 1
ATOM 1490 C CA . PRO A 1 183 ? 1.061 11.907 -18.098 1.00 57.84 183 PRO A CA 1
ATOM 1491 C C . PRO A 1 183 ? 0.638 11.790 -16.632 1.00 57.84 183 PRO A C 1
ATOM 1493 O O . PRO A 1 183 ? 1.462 11.5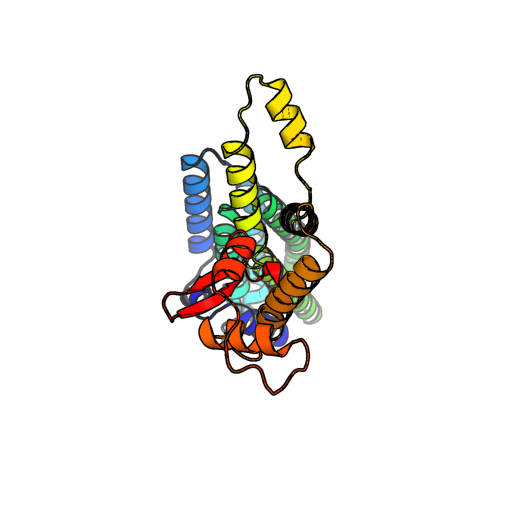23 -15.769 1.00 57.84 183 PRO A O 1
ATOM 1496 N N . ARG A 1 184 ? -0.654 11.976 -16.343 1.00 57.12 184 ARG A N 1
ATOM 1497 C CA . ARG A 1 184 ? -1.182 11.938 -14.965 1.00 57.12 184 ARG A CA 1
ATOM 1498 C C . ARG A 1 184 ? -1.383 10.517 -14.438 1.00 57.12 184 ARG A C 1
ATOM 1500 O O . ARG A 1 184 ? -1.519 10.334 -13.232 1.00 57.12 184 ARG A O 1
ATOM 1507 N N . GLU A 1 185 ? -1.409 9.536 -15.336 1.00 54.97 185 GLU A N 1
ATOM 1508 C CA . GLU A 1 185 ? -1.668 8.132 -15.039 1.00 54.97 185 GLU A CA 1
ATOM 1509 C C . GLU A 1 185 ? -0.558 7.233 -15.603 1.00 54.97 185 GLU A C 1
ATOM 1511 O O . GLU A 1 185 ? 0.080 7.538 -16.612 1.00 54.97 185 GLU A O 1
ATOM 1516 N N . LEU A 1 186 ? -0.335 6.088 -14.956 1.00 58.56 186 LEU A N 1
ATOM 1517 C CA . LEU A 1 186 ? 0.649 5.092 -15.392 1.00 58.56 186 LEU A CA 1
ATOM 1518 C C . LEU A 1 186 ? 0.261 4.424 -16.723 1.00 58.56 186 LEU A C 1
ATOM 1520 O O . LEU A 1 186 ? 1.121 4.125 -17.548 1.00 58.56 186 LEU A O 1
ATOM 1524 N N . SER A 1 187 ? -1.039 4.227 -16.942 1.00 60.81 187 SER A N 1
ATOM 1525 C CA . SER A 1 187 ? -1.626 3.716 -18.187 1.00 60.81 187 SER A CA 1
ATOM 1526 C C . SER A 1 187 ? -1.193 4.549 -19.398 1.00 60.81 187 SER A C 1
ATOM 1528 O O . SER A 1 187 ? -0.809 4.001 -20.432 1.00 60.81 187 SER A O 1
ATOM 1530 N N . ASP A 1 188 ? -1.188 5.873 -19.257 1.00 62.66 188 ASP A N 1
ATOM 1531 C CA . ASP A 1 188 ? -0.754 6.801 -20.299 1.00 62.66 188 ASP A CA 1
ATOM 1532 C C . ASP A 1 188 ? 0.758 6.721 -20.554 1.00 62.66 188 ASP A C 1
ATOM 1534 O O . ASP A 1 188 ? 1.202 6.846 -21.697 1.00 62.66 188 ASP A O 1
ATOM 1538 N N . PHE A 1 189 ? 1.557 6.452 -19.517 1.00 64.06 189 PHE A N 1
ATOM 1539 C CA . PHE A 1 189 ? 2.989 6.181 -19.663 1.00 64.06 189 PHE A CA 1
ATOM 1540 C C . PHE A 1 189 ? 3.251 4.892 -20.441 1.00 64.06 189 PHE A C 1
ATOM 1542 O O . PHE A 1 189 ? 4.033 4.918 -21.390 1.00 64.06 189 PHE A O 1
ATOM 1549 N N . TYR A 1 190 ? 2.572 3.791 -20.111 1.00 65.44 190 TYR A N 1
ATOM 1550 C CA . TYR A 1 190 ? 2.702 2.548 -20.875 1.00 65.44 190 TYR A CA 1
ATOM 1551 C C . TYR A 1 190 ? 2.247 2.717 -22.316 1.00 65.44 190 TYR A C 1
ATOM 1553 O O . TYR A 1 190 ? 2.954 2.292 -23.226 1.00 65.44 190 TYR A O 1
ATOM 1561 N N . ARG A 1 191 ? 1.130 3.416 -22.551 1.00 71.00 191 ARG A N 1
ATOM 1562 C CA . ARG A 1 191 ? 0.697 3.771 -23.910 1.00 71.00 191 ARG A CA 1
ATOM 1563 C C . ARG A 1 191 ? 1.776 4.543 -24.654 1.00 71.00 191 ARG A C 1
ATOM 1565 O O . ARG A 1 191 ? 2.020 4.250 -25.820 1.00 71.00 191 ARG A O 1
ATOM 1572 N N . ARG A 1 192 ? 2.451 5.484 -23.990 1.00 67.25 192 ARG A N 1
ATOM 1573 C CA . ARG A 1 192 ? 3.543 6.256 -24.586 1.00 67.25 192 ARG A CA 1
ATOM 1574 C C . ARG A 1 192 ? 4.759 5.383 -24.899 1.00 67.25 192 ARG A C 1
ATOM 1576 O O . ARG A 1 192 ? 5.254 5.464 -26.017 1.00 67.25 192 ARG A O 1
ATOM 1583 N N . ILE A 1 193 ? 5.196 4.523 -23.981 1.00 70.62 193 ILE A N 1
ATOM 1584 C CA . ILE A 1 193 ? 6.333 3.611 -24.200 1.00 70.62 193 ILE A CA 1
ATOM 1585 C C . ILE A 1 193 ? 6.019 2.631 -25.331 1.00 70.62 193 ILE A C 1
ATOM 1587 O O . ILE A 1 193 ? 6.788 2.524 -26.279 1.00 70.62 193 ILE A O 1
ATOM 1591 N N . VAL A 1 194 ? 4.851 1.985 -25.298 1.00 76.50 194 VAL A N 1
ATOM 1592 C CA . VAL A 1 194 ? 4.405 1.089 -26.374 1.00 76.50 194 VAL A CA 1
ATOM 1593 C C . VAL A 1 194 ? 4.310 1.849 -27.696 1.00 76.50 194 VAL A C 1
ATOM 1595 O O . VAL A 1 194 ? 4.781 1.349 -28.711 1.00 76.50 194 VAL A O 1
ATOM 1598 N N . SER A 1 195 ? 3.790 3.082 -27.700 1.00 78.81 195 SER A N 1
ATOM 1599 C CA . SER A 1 195 ? 3.750 3.905 -28.914 1.00 78.81 195 SER A CA 1
ATOM 1600 C C . SER A 1 195 ? 5.143 4.257 -29.436 1.00 78.81 195 SER A C 1
ATOM 1602 O O . SER A 1 195 ? 5.319 4.318 -30.643 1.00 78.81 195 SER A O 1
ATOM 1604 N N . GLN A 1 196 ? 6.141 4.439 -28.565 1.00 73.31 196 GLN A N 1
ATOM 1605 C CA . GLN A 1 196 ? 7.528 4.688 -28.965 1.00 73.31 196 GLN A CA 1
ATOM 1606 C C . GLN A 1 196 ? 8.198 3.434 -29.532 1.00 73.31 196 GLN A C 1
ATOM 1608 O O . GLN A 1 196 ? 8.926 3.546 -30.512 1.00 73.31 196 GLN A O 1
ATOM 1613 N N . ILE A 1 197 ? 7.927 2.258 -28.954 1.00 77.38 197 ILE A N 1
ATOM 1614 C CA . ILE A 1 197 ? 8.406 0.967 -29.471 1.00 77.38 197 ILE A CA 1
ATOM 1615 C C . ILE A 1 197 ? 7.793 0.691 -30.848 1.00 77.38 197 ILE A C 1
ATOM 1617 O O . ILE A 1 197 ? 8.486 0.245 -31.753 1.00 77.38 197 ILE A O 1
ATOM 1621 N N . VAL A 1 198 ? 6.496 0.970 -31.008 1.00 81.00 198 VAL A N 1
ATOM 1622 C CA . VAL A 1 198 ? 5.711 0.622 -32.200 1.00 81.00 198 VAL A CA 1
ATOM 1623 C C . VAL A 1 198 ? 5.823 1.658 -33.323 1.00 81.00 198 VAL A C 1
ATOM 1625 O O . VAL A 1 198 ? 5.777 1.280 -34.488 1.00 81.00 198 VAL A O 1
ATOM 1628 N N . ALA A 1 199 ? 5.998 2.948 -33.018 1.00 80.62 199 ALA A N 1
ATOM 1629 C CA . ALA A 1 199 ? 6.063 4.020 -34.018 1.00 80.62 199 ALA A CA 1
ATOM 1630 C C . ALA A 1 199 ? 7.063 3.795 -35.174 1.00 80.62 199 ALA A C 1
ATOM 1632 O O . ALA A 1 199 ? 6.715 4.152 -36.300 1.00 80.62 199 ALA A O 1
ATOM 1633 N N . PRO A 1 200 ? 8.275 3.244 -34.954 1.00 80.88 200 PRO A N 1
ATOM 1634 C CA . PRO A 1 200 ? 9.218 2.984 -36.041 1.00 80.88 200 PRO A CA 1
ATOM 1635 C C . PRO A 1 200 ? 9.001 1.642 -36.765 1.00 80.88 200 PRO A C 1
ATOM 1637 O O . PRO A 1 200 ? 9.726 1.368 -37.719 1.00 80.88 200 PRO A O 1
ATOM 1640 N N . LEU A 1 201 ? 8.065 0.795 -36.323 1.00 83.38 201 LEU A N 1
ATOM 1641 C CA . LEU A 1 201 ? 7.905 -0.584 -36.799 1.00 83.38 201 LEU A CA 1
ATOM 1642 C C . LEU A 1 201 ? 6.820 -0.716 -37.881 1.00 83.38 201 LEU A C 1
ATOM 1644 O O . LEU A 1 201 ? 5.835 0.022 -37.899 1.00 83.38 201 LEU A O 1
ATOM 1648 N N . ASP A 1 202 ? 6.983 -1.693 -38.775 1.00 85.94 202 ASP A N 1
ATOM 1649 C CA . ASP A 1 202 ? 5.957 -2.096 -39.740 1.00 85.94 202 ASP A CA 1
ATOM 1650 C C . ASP A 1 202 ? 4.898 -3.008 -39.095 1.00 85.94 202 ASP A C 1
ATOM 1652 O O . ASP A 1 202 ? 5.094 -3.540 -38.002 1.00 85.94 202 ASP A O 1
ATOM 1656 N N . LEU A 1 203 ? 3.768 -3.210 -39.781 1.00 82.06 203 LEU A N 1
ATOM 1657 C CA . LEU A 1 203 ? 2.618 -3.947 -39.239 1.00 82.06 203 LEU A CA 1
ATOM 1658 C C . LEU A 1 203 ? 2.980 -5.360 -38.749 1.00 82.06 203 LEU A C 1
ATOM 1660 O O . LEU A 1 203 ? 2.541 -5.738 -37.665 1.00 82.06 203 LEU A O 1
ATOM 1664 N N . ASN A 1 204 ? 3.831 -6.091 -39.477 1.00 82.88 204 ASN A N 1
ATOM 1665 C CA . ASN A 1 204 ? 4.233 -7.442 -39.077 1.00 82.88 204 ASN A CA 1
ATOM 1666 C C . ASN A 1 204 ? 5.087 -7.413 -37.804 1.00 82.88 204 ASN A C 1
ATOM 1668 O O . ASN A 1 204 ? 4.860 -8.188 -36.877 1.00 82.88 204 ASN A O 1
ATOM 1672 N N . SER A 1 205 ? 6.030 -6.471 -37.708 1.00 83.50 205 SER A N 1
ATOM 1673 C CA . SER A 1 205 ? 6.839 -6.300 -36.500 1.00 83.50 205 SER A CA 1
ATOM 1674 C C . SER A 1 205 ? 5.987 -5.923 -35.286 1.00 83.50 205 SER A C 1
ATOM 1676 O O . SER A 1 205 ? 6.245 -6.409 -34.188 1.00 83.50 205 SER A O 1
ATOM 1678 N N . VAL A 1 206 ? 4.939 -5.112 -35.458 1.00 85.00 206 VAL A N 1
ATOM 1679 C CA . VAL A 1 206 ? 4.001 -4.793 -34.367 1.00 85.00 206 VAL A CA 1
ATOM 1680 C C . VAL A 1 206 ? 3.269 -6.038 -33.874 1.00 85.00 206 VAL A C 1
ATOM 1682 O O . VAL A 1 206 ? 3.092 -6.201 -32.664 1.00 85.00 206 VAL A O 1
ATOM 1685 N N . ASP A 1 207 ? 2.871 -6.927 -34.779 1.00 84.00 207 ASP A N 1
ATOM 1686 C CA . ASP A 1 207 ? 2.199 -8.170 -34.410 1.00 84.00 207 ASP A CA 1
ATOM 1687 C C . ASP A 1 207 ? 3.150 -9.148 -33.702 1.00 84.00 207 ASP A C 1
ATOM 1689 O O . ASP A 1 207 ? 2.751 -9.764 -32.710 1.00 84.00 207 ASP A O 1
ATOM 1693 N N . HIS A 1 208 ? 4.437 -9.182 -34.066 1.00 84.88 208 HIS A N 1
ATOM 1694 C CA . HIS A 1 208 ? 5.456 -9.908 -33.296 1.00 84.88 208 HIS A CA 1
ATOM 1695 C C . HIS A 1 208 ? 5.611 -9.358 -31.866 1.00 84.88 208 HIS A C 1
ATOM 1697 O O . HIS A 1 208 ? 5.659 -10.132 -30.910 1.00 84.88 208 HIS A O 1
ATOM 1703 N N . ILE A 1 209 ? 5.629 -8.029 -31.684 1.00 85.56 209 ILE A N 1
ATOM 1704 C CA . ILE A 1 209 ? 5.707 -7.396 -30.351 1.00 85.56 209 ILE A CA 1
ATOM 1705 C C . ILE A 1 209 ? 4.462 -7.722 -29.519 1.00 85.56 209 ILE A C 1
ATOM 1707 O O . ILE A 1 209 ? 4.569 -8.071 -28.341 1.00 85.56 209 ILE A O 1
ATOM 1711 N N . ARG A 1 210 ? 3.272 -7.675 -30.132 1.00 86.44 210 ARG A N 1
ATOM 1712 C CA . ARG A 1 210 ? 2.026 -8.109 -29.484 1.00 86.44 210 ARG A CA 1
ATOM 1713 C C . ARG A 1 210 ? 2.082 -9.572 -29.072 1.00 86.44 210 ARG A C 1
ATOM 1715 O O . ARG A 1 210 ? 1.610 -9.899 -27.987 1.00 86.44 210 ARG A O 1
ATOM 1722 N N . CYS A 1 211 ? 2.663 -10.431 -29.904 1.00 87.31 211 CYS A N 1
ATOM 1723 C CA . CYS A 1 211 ? 2.815 -11.846 -29.606 1.00 87.31 211 CYS A CA 1
ATOM 1724 C C . CYS A 1 211 ? 3.757 -12.069 -28.413 1.00 87.31 211 CYS A C 1
ATOM 1726 O O . CYS A 1 211 ? 3.395 -12.776 -27.474 1.00 87.31 211 CYS A O 1
ATOM 1728 N N . ILE A 1 212 ? 4.907 -11.383 -28.379 1.00 88.69 212 ILE A N 1
ATOM 1729 C CA . ILE A 1 212 ? 5.847 -11.413 -27.246 1.00 88.69 212 ILE A CA 1
ATOM 1730 C C . ILE A 1 212 ? 5.149 -10.980 -25.952 1.00 88.69 212 ILE A C 1
ATOM 1732 O O . ILE A 1 212 ? 5.175 -11.711 -24.960 1.00 88.69 212 ILE A O 1
ATOM 1736 N N . PHE A 1 213 ? 4.483 -9.821 -25.957 1.00 88.88 213 PHE A N 1
ATOM 1737 C CA . PHE A 1 213 ? 3.757 -9.340 -24.780 1.00 88.88 213 PHE A CA 1
ATOM 1738 C C . PHE A 1 213 ? 2.612 -10.277 -24.395 1.00 88.88 213 PHE A C 1
ATOM 1740 O O . PHE A 1 213 ? 2.415 -10.528 -23.213 1.00 88.88 213 PHE A O 1
ATOM 1747 N N . GLY A 1 214 ? 1.901 -10.857 -25.363 1.00 88.12 214 GLY A N 1
ATOM 1748 C CA . GLY A 1 214 ? 0.853 -11.845 -25.120 1.00 88.12 214 GLY A CA 1
ATOM 1749 C C . GLY A 1 214 ? 1.377 -13.092 -24.406 1.00 88.12 214 GLY A C 1
ATOM 1750 O O . GLY A 1 214 ? 0.814 -13.502 -23.390 1.00 88.12 214 GLY A O 1
ATOM 1751 N N . TRP A 1 215 ? 2.486 -13.665 -24.875 1.00 90.06 215 TRP A N 1
ATOM 1752 C CA . TRP A 1 215 ? 3.096 -14.833 -24.239 1.00 90.06 215 TRP A CA 1
ATOM 1753 C C . TRP A 1 215 ? 3.594 -14.537 -22.825 1.00 90.06 215 TRP A C 1
ATOM 1755 O O . TRP A 1 215 ? 3.381 -15.353 -21.932 1.00 90.06 215 TRP A O 1
ATOM 1765 N N . ILE A 1 216 ? 4.190 -13.366 -22.586 1.00 88.12 216 ILE A N 1
ATOM 1766 C CA . ILE A 1 216 ? 4.635 -12.966 -21.242 1.00 88.12 216 ILE A CA 1
ATOM 1767 C C . ILE A 1 216 ? 3.430 -12.705 -20.318 1.00 88.12 216 ILE A C 1
ATOM 1769 O O . ILE A 1 216 ? 3.441 -13.132 -19.164 1.00 88.12 216 ILE A O 1
ATOM 1773 N N . SER A 1 217 ? 2.370 -12.061 -20.820 1.00 86.31 217 SER A N 1
ATOM 1774 C CA . SER A 1 217 ? 1.173 -11.707 -20.043 1.00 86.31 217 SER A CA 1
ATOM 1775 C C . SER A 1 217 ? 0.272 -12.891 -19.699 1.00 86.31 217 SER A C 1
ATOM 1777 O O . SER A 1 217 ? -0.368 -12.883 -18.650 1.00 86.31 217 SER A O 1
ATOM 1779 N N . PHE A 1 218 ? 0.157 -13.890 -20.573 1.00 87.12 218 PHE A N 1
ATOM 1780 C CA . PHE A 1 218 ? -0.853 -14.947 -20.431 1.00 87.12 218 PHE A CA 1
ATOM 1781 C C . PHE A 1 218 ? -0.267 -16.339 -20.162 1.00 87.12 218 PHE A C 1
ATOM 1783 O O . PHE A 1 218 ? -1.023 -17.303 -20.005 1.00 87.12 218 PHE A O 1
ATOM 1790 N N . ALA A 1 219 ? 1.058 -16.478 -20.066 1.00 86.75 219 ALA A N 1
ATOM 1791 C CA . ALA A 1 219 ? 1.666 -17.753 -19.711 1.00 86.75 219 ALA A CA 1
ATOM 1792 C C . ALA A 1 219 ? 1.278 -18.199 -18.290 1.00 86.75 219 ALA A C 1
ATOM 1794 O O . ALA A 1 219 ? 1.284 -17.431 -17.331 1.00 86.75 219 ALA A O 1
ATOM 1795 N N . ARG A 1 220 ? 0.996 -19.500 -18.133 1.00 83.38 220 ARG A N 1
ATOM 1796 C CA . ARG A 1 220 ? 0.665 -20.115 -16.829 1.00 83.38 220 ARG A CA 1
ATOM 1797 C C . ARG A 1 220 ? 1.821 -20.082 -15.823 1.00 83.38 220 ARG A C 1
ATOM 1799 O O . ARG A 1 220 ? 1.594 -20.252 -14.629 1.00 83.38 220 ARG A O 1
ATOM 1806 N N . ARG A 1 221 ? 3.051 -19.930 -16.313 1.00 86.44 221 ARG A N 1
ATOM 1807 C CA . ARG A 1 221 ? 4.286 -19.766 -15.539 1.00 86.44 221 ARG A CA 1
ATOM 1808 C C . ARG A 1 221 ? 5.258 -18.882 -16.327 1.00 86.44 221 ARG A C 1
ATOM 1810 O O . ARG A 1 221 ? 5.134 -18.845 -17.550 1.00 86.44 221 ARG A O 1
ATOM 1817 N N . PRO A 1 222 ? 6.253 -18.258 -15.675 1.00 86.69 222 PRO A N 1
ATOM 1818 C CA . PRO A 1 222 ? 7.348 -17.598 -16.380 1.00 86.69 222 PRO A CA 1
ATOM 1819 C C . PRO A 1 222 ? 8.011 -18.542 -17.396 1.00 86.69 222 PRO A C 1
ATOM 1821 O O . PRO A 1 222 ? 8.250 -19.723 -17.103 1.00 86.69 222 PRO A O 1
ATOM 1824 N N . LEU A 1 223 ? 8.261 -18.022 -18.598 1.00 90.62 223 LEU A N 1
ATOM 1825 C CA . LEU A 1 223 ? 8.886 -18.745 -19.706 1.00 90.62 223 LEU A CA 1
ATOM 1826 C C . LEU A 1 223 ? 10.393 -18.492 -19.700 1.00 90.62 223 LEU A C 1
ATOM 1828 O O . LEU A 1 223 ? 10.833 -17.376 -19.434 1.00 90.62 223 LEU A O 1
ATOM 1832 N N . ARG A 1 224 ? 11.195 -19.507 -20.022 1.00 91.38 224 ARG A N 1
ATOM 1833 C CA . ARG A 1 224 ? 12.617 -19.306 -20.348 1.00 91.38 224 ARG A CA 1
ATOM 1834 C C . ARG A 1 224 ? 12.748 -18.614 -21.701 1.00 91.38 224 ARG A C 1
ATOM 1836 O O . ARG A 1 224 ? 11.879 -18.791 -22.552 1.00 91.38 224 ARG A O 1
ATOM 1843 N N . ILE A 1 225 ? 13.863 -17.922 -21.946 1.00 88.19 225 ILE A N 1
ATOM 1844 C CA . ILE A 1 225 ? 14.127 -17.267 -23.244 1.00 88.19 225 ILE A CA 1
ATOM 1845 C C . ILE A 1 225 ? 13.910 -18.239 -24.412 1.00 88.19 225 ILE A C 1
ATOM 1847 O O . ILE A 1 225 ? 13.157 -17.936 -25.329 1.00 88.19 225 ILE A O 1
ATOM 1851 N N . ALA A 1 226 ? 14.475 -19.447 -24.345 1.00 88.50 226 ALA A N 1
ATOM 1852 C CA . ALA A 1 226 ? 14.309 -20.450 -25.400 1.00 88.50 226 ALA A CA 1
ATOM 1853 C C . ALA A 1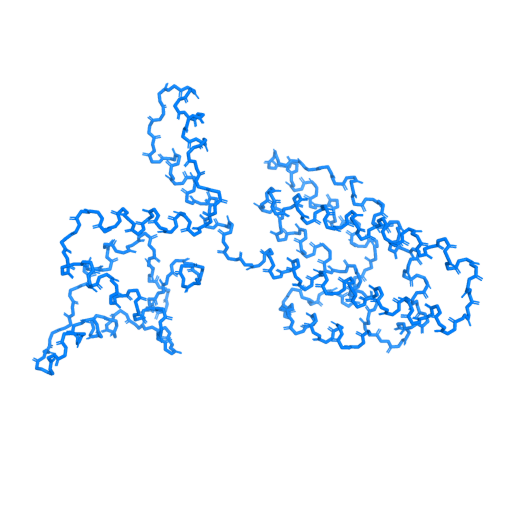 226 ? 12.841 -20.872 -25.623 1.00 88.50 226 ALA A C 1
ATOM 1855 O O . ALA A 1 226 ? 12.433 -21.111 -26.758 1.00 88.50 226 ALA A O 1
ATOM 1856 N N . GLU A 1 227 ? 12.040 -20.939 -24.554 1.00 90.75 227 GLU A N 1
ATOM 1857 C CA . GLU A 1 227 ? 10.613 -21.276 -24.638 1.00 90.75 227 GLU A CA 1
ATOM 1858 C C . GLU A 1 227 ? 9.828 -20.137 -25.293 1.00 90.75 227 GLU A C 1
ATOM 1860 O O . GLU A 1 227 ? 9.007 -20.387 -26.169 1.00 90.75 227 GLU A O 1
ATOM 1865 N N . LEU A 1 228 ? 10.121 -18.890 -24.910 1.00 89.31 228 LEU A N 1
ATOM 1866 C CA . LEU A 1 228 ? 9.495 -17.703 -25.484 1.00 89.31 228 LEU A CA 1
ATOM 1867 C C . LEU A 1 228 ? 9.833 -17.554 -26.973 1.00 89.31 228 LEU A C 1
ATOM 1869 O O . LEU A 1 228 ? 8.932 -17.351 -27.778 1.00 89.31 228 LEU A O 1
ATOM 1873 N N . LEU A 1 229 ? 11.103 -17.713 -27.357 1.00 88.62 229 LEU A N 1
ATOM 1874 C CA . LEU A 1 229 ? 11.532 -17.619 -28.758 1.00 88.62 229 LEU A CA 1
ATOM 1875 C C . LEU A 1 229 ? 10.910 -18.719 -29.630 1.00 88.62 229 LEU A C 1
ATOM 1877 O O . LEU A 1 229 ? 10.568 -18.465 -30.783 1.00 88.62 229 LEU A O 1
ATOM 1881 N N . SER A 1 230 ? 10.717 -19.919 -29.078 1.00 87.44 230 SER A N 1
ATOM 1882 C CA . SER A 1 230 ? 10.019 -21.008 -29.775 1.00 87.44 230 SER A CA 1
ATOM 1883 C C . SER A 1 230 ? 8.517 -20.725 -29.902 1.00 87.44 230 SER A C 1
ATOM 1885 O O . SER A 1 230 ? 7.928 -20.958 -30.951 1.00 87.44 230 SER A O 1
ATOM 1887 N N . ALA A 1 231 ? 7.892 -20.178 -28.855 1.00 87.06 231 ALA A N 1
ATOM 1888 C CA . ALA A 1 231 ? 6.472 -19.831 -28.852 1.00 87.06 231 ALA A CA 1
ATOM 1889 C C . ALA A 1 231 ? 6.135 -18.669 -29.804 1.00 87.06 231 ALA A C 1
ATOM 1891 O O . ALA A 1 231 ? 5.078 -18.676 -30.433 1.00 87.06 231 ALA A O 1
ATOM 1892 N N . VAL A 1 232 ? 7.040 -17.693 -29.932 1.00 86.38 232 VAL A N 1
ATOM 1893 C CA . VAL A 1 232 ? 6.932 -16.599 -30.909 1.00 86.38 232 VAL A CA 1
ATOM 1894 C C . VAL A 1 232 ? 7.148 -17.120 -32.328 1.00 86.38 232 VAL A C 1
ATOM 1896 O O . VAL A 1 232 ? 6.392 -16.755 -33.213 1.00 86.38 232 VAL A O 1
ATOM 1899 N N . ALA A 1 233 ? 8.113 -18.018 -32.554 1.00 84.75 233 ALA A N 1
ATOM 1900 C CA . ALA A 1 233 ? 8.297 -18.634 -33.869 1.00 84.75 233 ALA A CA 1
ATOM 1901 C C . ALA A 1 233 ? 7.057 -19.442 -34.301 1.00 84.75 233 ALA A C 1
ATOM 1903 O O . ALA A 1 233 ? 6.625 -19.359 -35.442 1.00 84.75 233 ALA A O 1
ATOM 1904 N N . PHE A 1 234 ? 6.423 -20.153 -33.364 1.00 81.69 234 PHE A N 1
ATOM 1905 C CA . PHE A 1 234 ? 5.215 -20.936 -33.624 1.00 81.69 234 PHE A CA 1
ATOM 1906 C C . PHE A 1 234 ? 3.941 -20.092 -33.829 1.00 81.69 234 PHE A C 1
ATOM 1908 O O . PHE A 1 234 ? 2.921 -20.632 -34.259 1.00 81.69 234 PHE A O 1
ATOM 1915 N N . SER A 1 235 ? 3.933 -18.788 -33.520 1.00 71.81 235 SER A N 1
ATOM 1916 C CA . SER A 1 235 ? 2.686 -18.004 -33.556 1.00 71.81 235 SER A CA 1
ATOM 1917 C C . SER A 1 235 ? 2.074 -17.852 -34.947 1.00 71.81 235 SER A C 1
ATOM 1919 O O . SER A 1 235 ? 0.876 -17.592 -35.048 1.00 71.81 235 SER A O 1
ATOM 1921 N N . ASP A 1 236 ? 2.866 -18.092 -35.991 1.00 66.44 236 ASP A N 1
ATOM 1922 C CA . ASP A 1 236 ? 2.415 -18.096 -37.385 1.00 66.44 236 ASP A CA 1
ATOM 1923 C C . ASP A 1 236 ? 1.684 -19.399 -37.770 1.00 66.44 236 ASP A C 1
ATOM 1925 O O . ASP A 1 236 ? 1.119 -19.502 -38.858 1.00 66.44 236 ASP A O 1
ATOM 1929 N N . GLY A 1 237 ? 1.632 -20.386 -36.862 1.00 66.50 237 GLY A N 1
ATOM 1930 C CA . GLY A 1 237 ? 0.882 -21.632 -37.032 1.00 66.50 237 GLY A CA 1
ATOM 1931 C C . GLY A 1 237 ? 1.546 -22.654 -37.955 1.00 66.50 237 GLY A C 1
ATOM 1932 O O . GLY A 1 237 ? 0.904 -23.643 -38.310 1.00 66.50 237 GLY A O 1
ATOM 1933 N N . ASP A 1 238 ? 2.804 -22.426 -38.332 1.00 72.06 238 ASP A N 1
ATOM 1934 C CA . ASP A 1 238 ? 3.600 -23.346 -39.137 1.00 72.06 238 ASP A CA 1
ATOM 1935 C C . ASP A 1 238 ? 4.288 -24.390 -38.229 1.00 72.06 238 ASP A C 1
ATOM 1937 O O . ASP A 1 238 ? 5.134 -24.034 -37.400 1.00 72.06 238 ASP A O 1
ATOM 1941 N N . PRO A 1 239 ? 3.903 -25.677 -38.319 1.00 64.75 239 PRO A N 1
ATOM 1942 C CA . PRO A 1 239 ? 4.470 -26.734 -37.490 1.00 64.75 239 PRO A CA 1
ATOM 1943 C C . PRO A 1 239 ? 5.883 -27.162 -37.913 1.00 64.75 239 PRO A C 1
ATOM 1945 O O . PRO A 1 239 ? 6.529 -27.859 -37.132 1.00 64.75 239 PRO A O 1
ATOM 1948 N N . ASP A 1 240 ? 6.365 -26.757 -39.093 1.00 66.50 240 ASP A N 1
ATOM 1949 C CA . ASP A 1 240 ? 7.658 -27.185 -39.649 1.00 66.50 240 ASP A CA 1
ATOM 1950 C C . ASP A 1 240 ? 8.818 -26.229 -39.283 1.00 66.50 240 ASP A C 1
ATOM 1952 O O . ASP A 1 240 ? 9.917 -26.302 -39.841 1.00 66.50 240 ASP A O 1
ATOM 1956 N N . ILE A 1 241 ? 8.604 -25.315 -38.330 1.00 71.31 241 ILE A N 1
ATOM 1957 C CA . ILE A 1 241 ? 9.637 -24.380 -37.874 1.00 71.31 241 ILE A CA 1
ATOM 1958 C C . ILE A 1 241 ? 10.618 -25.084 -36.922 1.00 71.31 241 ILE A C 1
ATOM 1960 O O . ILE A 1 241 ? 10.377 -25.220 -35.723 1.00 71.31 241 ILE A O 1
ATOM 1964 N N . ASP A 1 242 ? 11.777 -25.464 -37.461 1.00 68.06 242 ASP A N 1
ATOM 1965 C CA . ASP A 1 242 ? 12.870 -26.107 -36.713 1.00 68.06 242 ASP A CA 1
ATOM 1966 C C . ASP A 1 242 ? 13.778 -25.121 -35.945 1.00 68.06 242 ASP A C 1
ATOM 1968 O O . ASP A 1 242 ? 14.632 -25.533 -35.154 1.00 68.06 242 ASP A O 1
ATOM 1972 N N . LEU A 1 243 ? 13.635 -23.810 -36.177 1.00 77.25 243 LEU A N 1
ATOM 1973 C CA . LEU A 1 243 ? 14.520 -22.775 -35.631 1.00 77.25 243 LEU A CA 1
ATOM 1974 C C . LEU A 1 243 ? 13.756 -21.792 -34.729 1.00 77.25 243 LEU A C 1
ATOM 1976 O O . LEU A 1 243 ? 12.750 -21.229 -35.157 1.00 77.25 243 LEU A O 1
ATOM 1980 N N . PRO A 1 244 ? 14.237 -21.526 -33.498 1.00 79.12 244 PRO A N 1
ATOM 1981 C CA . PRO A 1 244 ? 13.619 -20.535 -32.623 1.00 79.12 244 PRO A CA 1
ATOM 1982 C C . PRO A 1 244 ? 13.795 -19.120 -33.186 1.00 79.12 244 PRO A C 1
ATOM 1984 O O . PRO A 1 244 ? 14.743 -18.842 -33.927 1.00 79.12 244 PRO A O 1
ATOM 1987 N N . ALA A 1 245 ? 12.912 -18.204 -32.780 1.00 83.56 245 ALA A N 1
ATOM 1988 C CA . ALA A 1 245 ? 13.024 -16.806 -33.170 1.00 83.56 245 ALA A CA 1
ATOM 1989 C C . ALA A 1 245 ? 14.370 -16.203 -32.699 1.00 83.56 245 ALA A C 1
ATOM 1991 O O . ALA A 1 245 ? 14.885 -16.588 -31.644 1.00 83.56 245 ALA A O 1
ATOM 1992 N N . PRO A 1 246 ? 14.963 -15.254 -33.443 1.00 84.56 246 PRO A N 1
ATOM 1993 C CA . PRO A 1 246 ? 16.215 -14.618 -33.041 1.00 84.56 246 PRO A CA 1
ATOM 1994 C C . PRO A 1 246 ? 16.093 -13.856 -31.715 1.00 84.56 246 PRO A C 1
ATOM 1996 O O . PRO A 1 246 ? 15.106 -13.166 -31.482 1.00 84.56 246 PRO A O 1
ATOM 1999 N N . SER A 1 247 ? 17.127 -13.891 -30.871 1.00 81.62 247 SER A N 1
ATOM 2000 C CA . SER A 1 247 ? 17.089 -13.255 -29.543 1.00 81.62 247 SER A CA 1
ATOM 2001 C C . SER A 1 247 ? 17.019 -11.723 -29.572 1.00 81.62 247 SER A C 1
ATOM 2003 O O . SER A 1 247 ? 16.509 -11.136 -28.621 1.00 81.62 247 SER A O 1
ATOM 2005 N N . TYR A 1 248 ? 17.465 -11.072 -30.657 1.00 81.12 248 TYR A N 1
ATOM 2006 C CA . TYR A 1 248 ? 17.461 -9.604 -30.777 1.00 81.12 248 TYR A CA 1
ATOM 2007 C C . TYR A 1 248 ? 16.051 -8.996 -30.690 1.00 81.12 248 TYR A C 1
ATOM 2009 O O . TYR A 1 248 ? 15.900 -7.814 -30.392 1.00 81.12 248 TYR A O 1
ATOM 2017 N N . ILE A 1 249 ? 14.998 -9.787 -30.939 1.00 81.88 249 ILE A N 1
ATOM 2018 C CA . ILE A 1 249 ? 13.610 -9.317 -30.832 1.00 81.88 249 ILE A CA 1
ATOM 2019 C C . ILE A 1 249 ? 13.256 -8.894 -29.399 1.00 81.88 249 ILE A C 1
ATOM 2021 O O . ILE A 1 249 ? 12.360 -8.077 -29.203 1.00 81.88 249 ILE A O 1
ATOM 2025 N N . LEU A 1 250 ? 13.970 -9.424 -28.398 1.00 78.94 250 LEU A N 1
ATOM 2026 C CA . LEU A 1 250 ? 13.801 -9.045 -26.996 1.00 78.94 250 LEU A CA 1
ATOM 2027 C C . LEU A 1 250 ? 14.449 -7.692 -26.689 1.00 78.94 250 LEU A C 1
ATOM 2029 O O . LEU A 1 250 ? 13.922 -6.958 -25.856 1.00 78.94 250 LEU A O 1
ATOM 2033 N N . ASP A 1 251 ? 15.510 -7.315 -27.410 1.00 78.69 251 ASP A N 1
ATOM 2034 C CA . ASP A 1 251 ? 16.185 -6.022 -27.238 1.00 78.69 251 ASP A CA 1
ATOM 2035 C C . ASP A 1 251 ? 15.263 -4.857 -27.630 1.00 78.69 251 ASP A C 1
ATOM 2037 O O . ASP A 1 251 ? 15.275 -3.802 -26.995 1.00 78.69 251 ASP A O 1
ATOM 2041 N N . ILE A 1 252 ? 14.389 -5.072 -28.622 1.00 78.50 252 ILE A N 1
ATOM 2042 C CA . ILE A 1 252 ? 13.356 -4.109 -29.046 1.00 78.50 252 ILE A CA 1
ATOM 2043 C C . ILE A 1 252 ? 12.363 -3.837 -27.903 1.00 78.50 252 ILE A C 1
ATOM 2045 O O . ILE A 1 252 ? 11.887 -2.715 -27.725 1.00 78.50 252 ILE A O 1
ATOM 2049 N N . CYS A 1 253 ? 12.084 -4.861 -27.096 1.00 76.81 253 CYS A N 1
ATOM 2050 C CA . CYS A 1 253 ? 11.197 -4.806 -25.938 1.00 76.81 253 CYS A CA 1
ATOM 2051 C C . CYS A 1 253 ? 11.924 -4.488 -24.623 1.00 76.81 253 CYS A C 1
ATOM 2053 O O . CYS A 1 253 ? 11.277 -4.483 -23.574 1.00 76.81 253 CYS A O 1
ATOM 2055 N N . GLY A 1 254 ? 13.234 -4.218 -24.644 1.00 73.00 254 GLY A N 1
ATOM 2056 C CA . GLY A 1 254 ? 14.063 -4.104 -23.436 1.00 73.00 254 GLY A CA 1
ATOM 2057 C C . GLY A 1 254 ? 13.658 -2.975 -22.479 1.00 73.00 254 GLY A C 1
ATOM 2058 O O . GLY A 1 254 ? 14.043 -2.976 -21.315 1.00 73.00 254 GLY A O 1
ATOM 2059 N N . SER A 1 255 ? 12.838 -2.022 -22.934 1.00 70.50 255 SER A N 1
ATOM 2060 C CA . SER A 1 255 ? 12.253 -0.976 -22.085 1.00 70.50 255 SER A CA 1
ATOM 2061 C C . SER A 1 255 ? 11.091 -1.460 -21.213 1.00 70.50 255 SER A C 1
ATOM 2063 O O . SER A 1 255 ? 10.703 -0.749 -20.289 1.00 70.50 255 SER A O 1
ATOM 2065 N N . LEU A 1 256 ? 10.523 -2.637 -21.498 1.00 75.31 256 LEU A N 1
ATOM 2066 C CA . LEU A 1 256 ? 9.394 -3.225 -20.771 1.00 75.31 256 LEU A CA 1
ATOM 2067 C C . LEU A 1 256 ? 9.631 -4.677 -20.338 1.00 75.31 256 LEU A C 1
ATOM 2069 O O . LEU A 1 256 ? 8.893 -5.174 -19.490 1.00 75.31 256 LEU A O 1
ATOM 2073 N N . VAL A 1 257 ? 10.639 -5.358 -20.882 1.00 80.69 257 VAL A N 1
ATOM 2074 C CA . VAL A 1 257 ? 10.919 -6.783 -20.657 1.00 80.69 257 VAL A CA 1
ATOM 2075 C C . VAL A 1 257 ? 12.329 -6.961 -20.097 1.00 80.69 257 VAL A C 1
ATOM 2077 O O . VAL A 1 257 ? 13.265 -6.321 -20.564 1.00 80.69 257 VAL A O 1
ATOM 2080 N N . GLU A 1 258 ? 12.480 -7.846 -19.111 1.00 82.25 258 GLU A N 1
ATOM 2081 C CA . GLU A 1 258 ? 13.764 -8.211 -18.505 1.00 82.25 258 GLU A CA 1
ATOM 2082 C C . GLU A 1 258 ? 13.957 -9.730 -18.415 1.00 82.25 258 GLU A C 1
ATOM 2084 O O . GLU A 1 258 ? 12.999 -10.506 -18.314 1.00 82.25 258 GLU A O 1
ATOM 2089 N N . GLU A 1 259 ? 15.225 -10.143 -18.410 1.00 83.19 259 GLU A N 1
ATOM 2090 C CA . GLU A 1 259 ? 15.649 -11.492 -18.042 1.00 83.19 259 GLU A CA 1
ATOM 2091 C C . GLU A 1 259 ? 15.966 -11.540 -16.540 1.00 83.19 259 GLU A C 1
ATOM 2093 O O . GLU A 1 259 ? 16.739 -10.735 -16.015 1.00 83.19 259 GLU A O 1
ATOM 2098 N N . ARG A 1 260 ? 15.370 -12.503 -15.838 1.00 73.19 260 ARG A N 1
ATOM 2099 C CA . ARG A 1 260 ? 15.609 -12.756 -14.416 1.00 73.19 260 ARG A CA 1
ATOM 2100 C C . ARG A 1 260 ? 16.856 -13.606 -14.202 1.00 73.19 260 ARG A C 1
ATOM 2102 O O . ARG A 1 260 ? 17.298 -14.341 -15.077 1.00 73.19 260 ARG A O 1
ATOM 2109 N N . SER A 1 261 ? 17.375 -13.594 -12.975 1.00 72.31 261 SER A N 1
ATOM 2110 C CA . SER A 1 261 ? 18.546 -14.393 -12.583 1.00 72.31 261 SER A CA 1
ATOM 2111 C C . SER A 1 261 ? 18.364 -15.912 -12.725 1.00 72.31 261 SER A C 1
ATOM 2113 O O . SER A 1 261 ? 19.351 -16.642 -12.734 1.00 72.31 261 SER A O 1
ATOM 2115 N N . ASP A 1 262 ? 17.123 -16.394 -12.836 1.00 71.00 262 ASP A N 1
ATOM 2116 C CA . ASP A 1 262 ? 16.777 -17.797 -13.084 1.00 71.00 262 ASP A CA 1
ATOM 2117 C C . ASP A 1 262 ? 16.638 -18.149 -14.582 1.00 71.00 262 ASP A C 1
ATOM 2119 O O . ASP A 1 262 ? 16.288 -19.285 -14.918 1.00 71.00 262 ASP A O 1
ATOM 2123 N N . GLY A 1 263 ? 16.917 -17.197 -15.482 1.00 75.88 263 GLY A N 1
ATOM 2124 C CA . GLY A 1 263 ? 16.830 -17.353 -16.937 1.00 75.88 263 GLY A CA 1
ATOM 2125 C C . GLY A 1 263 ? 15.404 -17.288 -17.495 1.00 75.88 263 GLY A C 1
ATOM 2126 O O . GLY A 1 263 ? 15.165 -17.698 -18.637 1.00 75.88 263 GLY A O 1
ATOM 2127 N N . THR A 1 264 ? 14.435 -16.834 -16.692 1.00 86.31 264 THR A N 1
ATOM 2128 C CA . THR A 1 264 ? 13.058 -16.591 -17.141 1.00 86.31 264 THR A CA 1
ATOM 2129 C C . THR A 1 264 ? 12.847 -15.148 -17.581 1.00 86.31 264 THR A C 1
ATOM 2131 O O . THR A 1 264 ? 13.496 -14.227 -17.091 1.00 86.31 264 THR A O 1
ATOM 2134 N N . VAL A 1 265 ? 11.925 -14.950 -18.518 1.00 84.88 265 VAL A N 1
ATOM 2135 C CA . VAL A 1 265 ? 11.552 -13.636 -19.040 1.00 84.88 265 VAL A CA 1
ATOM 2136 C C . VAL A 1 265 ? 10.302 -13.143 -18.323 1.00 84.88 265 VAL A C 1
ATOM 2138 O O . VAL A 1 265 ? 9.320 -13.878 -18.182 1.00 84.88 265 VAL A O 1
ATOM 2141 N N . SER A 1 266 ? 10.320 -11.884 -17.893 1.00 82.44 266 SER A N 1
ATOM 2142 C CA . SER A 1 266 ? 9.145 -11.202 -17.353 1.00 82.44 266 SER A CA 1
ATOM 2143 C C . SER A 1 266 ? 9.108 -9.744 -17.778 1.00 82.44 266 SER A C 1
ATOM 2145 O O . SER A 1 266 ? 10.120 -9.183 -18.187 1.00 82.44 266 SER A O 1
ATOM 2147 N N . PHE A 1 267 ? 7.957 -9.093 -17.623 1.00 79.81 267 PHE A N 1
ATOM 2148 C CA . PHE A 1 267 ? 7.958 -7.637 -17.641 1.00 79.81 267 PHE A CA 1
ATOM 2149 C C . PHE A 1 267 ? 8.838 -7.090 -16.516 1.00 79.81 267 PHE A C 1
ATOM 2151 O O . PHE A 1 267 ? 8.868 -7.665 -15.425 1.00 79.81 267 PHE A O 1
ATOM 2158 N N . ILE A 1 268 ? 9.464 -5.936 -16.762 1.00 70.88 268 ILE A N 1
ATOM 2159 C CA . ILE A 1 268 ? 10.203 -5.162 -15.747 1.00 70.88 268 ILE A CA 1
ATOM 2160 C C . ILE A 1 268 ? 9.325 -4.806 -14.545 1.00 70.88 268 ILE A C 1
ATOM 2162 O O . ILE A 1 268 ? 9.811 -4.447 -13.473 1.00 70.88 268 ILE A O 1
ATOM 2166 N N . HIS A 1 269 ? 8.004 -4.847 -14.740 1.00 64.88 269 HIS A N 1
ATOM 2167 C CA . HIS A 1 269 ? 7.039 -4.564 -13.706 1.00 64.88 269 HIS A CA 1
ATOM 2168 C C . HIS A 1 269 ? 5.715 -5.297 -13.942 1.00 64.88 269 HIS A C 1
ATOM 2170 O O . HIS A 1 269 ? 5.196 -5.316 -15.054 1.00 64.88 269 HIS A O 1
ATOM 2176 N N . VAL A 1 270 ? 5.108 -5.830 -12.876 1.00 61.50 270 VAL A N 1
ATOM 2177 C CA . VAL A 1 270 ? 3.804 -6.526 -12.947 1.00 61.50 270 VAL A CA 1
ATOM 2178 C C . VAL A 1 270 ? 2.665 -5.627 -13.447 1.00 61.50 270 VAL A C 1
ATOM 2180 O O . VAL A 1 270 ? 1.707 -6.113 -14.025 1.00 61.50 270 VAL A O 1
ATOM 2183 N N . SER A 1 271 ? 2.781 -4.309 -13.288 1.00 61.00 271 SER A N 1
ATOM 2184 C CA . SER A 1 271 ? 1.774 -3.345 -13.753 1.00 61.00 271 SER A CA 1
ATOM 2185 C C . SER A 1 271 ? 1.802 -3.114 -15.266 1.00 61.00 271 SER A C 1
ATOM 2187 O O . SER A 1 271 ? 0.900 -2.466 -15.770 1.00 61.00 271 SER A O 1
ATOM 2189 N N . VAL A 1 272 ? 2.804 -3.630 -15.992 1.00 65.75 272 VAL A N 1
ATOM 2190 C CA . VAL A 1 272 ? 2.784 -3.679 -17.468 1.00 65.75 272 VAL A CA 1
ATOM 2191 C C . VAL A 1 272 ? 1.734 -4.687 -17.958 1.00 65.75 272 VAL A C 1
ATOM 2193 O O . VAL A 1 272 ? 1.191 -4.542 -19.048 1.00 65.75 272 VAL A O 1
ATOM 2196 N N . GLN A 1 273 ? 1.473 -5.719 -17.150 1.00 68.19 273 GLN A N 1
ATOM 2197 C CA . GLN A 1 273 ? 0.533 -6.800 -17.444 1.00 68.19 273 GLN A CA 1
ATOM 2198 C C . GLN A 1 273 ? -0.918 -6.454 -17.064 1.00 68.19 273 GLN A C 1
ATOM 2200 O O . GLN A 1 273 ? -1.836 -7.061 -17.614 1.00 68.19 273 GLN A O 1
ATOM 2205 N N . GLU A 1 274 ? -1.113 -5.538 -16.105 1.00 59.34 274 GLU A N 1
ATOM 2206 C CA . GLU A 1 274 ? -2.427 -5.061 -15.628 1.00 59.34 274 GLU A CA 1
ATOM 2207 C C . GLU A 1 274 ? -3.097 -4.102 -16.623 1.00 59.34 274 GLU A C 1
ATOM 2209 O O . GLU A 1 274 ? -4.322 -4.264 -16.838 1.00 59.34 274 GLU A O 1
#

Sequence (274 aa):
MRTAFLDLEKTITPQDSKDFAASTLQTVRQEALEIEKGLAARQSLRNMRRLMPLFTTLEHYAKSVDTLCNGTPFMPWIWAPITLILRVASEYVEAFDEIIKGYTRIAESLQRIQILSETFTGDDQFHQVLATFYADILEFHKHAYKFVRRSGMFLYARLVLDFISSNVFIRGEELRSSINQLPRELSDFYRRIVSQIVAPLDLNSVDHIRCIFGWISFARRPLRIAELLSAVAFSDGDPDIDLPAPSYILDICGSLVEERSDGTVSFIHVSVQE